Protein AF-0000000069428829 (afdb_homodimer)

pLDDT: mean 81.58, std 17.95, range [20.64, 96.75]

Solvent-accessible surface area (backbone atoms only — not comparable to full-atom values): 17029 Å² total; per-residue (Å²): 98,92,34,53,38,33,35,40,45,80,43,66,74,55,96,84,37,41,29,38,38,38,24,33,66,69,47,57,43,74,46,77,39,74,59,72,58,66,68,62,52,48,44,51,48,30,33,73,66,47,78,41,48,28,40,36,28,42,78,46,63,79,64,66,30,68,67,41,48,49,53,29,58,76,66,64,30,47,78,43,72,40,62,77,86,52,77,50,67,85,50,43,62,57,49,54,52,50,52,52,54,57,68,67,43,86,45,71,75,46,36,57,54,47,48,32,52,48,46,33,50,57,35,65,37,67,28,85,90,23,76,95,35,38,17,20,45,66,61,47,30,33,75,56,64,72,44,58,54,60,69,65,63,76,111,90,91,34,53,39,33,36,40,43,78,43,66,74,56,96,86,38,44,30,39,38,39,25,34,66,67,46,55,43,73,46,77,39,73,58,69,59,67,68,61,54,48,45,51,47,28,34,75,65,48,78,41,48,28,40,35,28,41,79,45,65,79,64,67,31,68,67,40,48,50,55,31,58,76,67,64,29,48,76,44,71,39,62,78,83,53,76,49,67,84,49,44,60,57,49,55,53,51,52,52,55,57,69,67,40,85,47,71,75,45,35,57,55,49,48,33,53,49,46,34,50,55,34,65,37,66,28,85,90,23,78,95,35,38,18,20,45,65,61,47,30,34,76,57,60,70,45,59,54,59,69,61,60,76,111

Organism: NCBI:txid2607531

Structure (mmCIF, N/CA/C/O backbone):
data_AF-0000000069428829-model_v1
#
loop_
_entity.id
_entity.type
_entity.pdbx_description
1 polymer 'Uncharacterized protein K02A2.6-like'
#
loop_
_atom_site.group_PDB
_atom_site.id
_atom_site.type_symbol
_atom_site.label_atom_id
_atom_site.label_alt_id
_atom_site.label_comp_id
_atom_site.label_asym_id
_atom_site.label_entity_id
_atom_site.label_seq_id
_atom_site.pdbx_PDB_ins_code
_atom_site.Cartn_x
_atom_site.Cartn_y
_atom_site.Cartn_z
_atom_site.occupancy
_atom_site.B_iso_or_equiv
_atom_site.auth_seq_id
_atom_site.auth_comp_id
_atom_site.auth_asym_id
_atom_site.auth_atom_id
_atom_site.pdbx_PDB_model_num
ATOM 1 N N . MET A 1 1 ? -4.18 1.337 19 1 48.78 1 MET A N 1
ATOM 2 C CA . MET A 1 1 ? -4.234 1.53 17.547 1 48.78 1 MET A CA 1
ATOM 3 C C . MET A 1 1 ? -2.867 1.922 17 1 48.78 1 MET A C 1
ATOM 5 O O . MET A 1 1 ? -2.195 2.791 17.562 1 48.78 1 MET A O 1
ATOM 9 N N . PRO A 1 2 ? -2.348 1.16 16 1 53.03 2 PRO A N 1
ATOM 10 C CA . PRO A 1 2 ? -0.97 1.393 15.555 1 53.03 2 PRO A CA 1
ATOM 11 C C . PRO A 1 2 ? -0.758 2.799 15 1 53.03 2 PRO A C 1
ATOM 13 O O . PRO A 1 2 ? 0.375 3.283 14.953 1 53.03 2 PRO A O 1
ATOM 16 N N . TRP A 1 3 ? -1.898 3.424 14.773 1 63.31 3 TRP A N 1
ATOM 17 C CA . TRP A 1 3 ? -1.677 4.691 14.086 1 63.31 3 TRP A CA 1
ATOM 18 C C . TRP A 1 3 ? -2.393 5.832 14.797 1 63.31 3 TRP A C 1
ATOM 20 O O . TRP A 1 3 ? -3.391 6.355 14.297 1 63.31 3 TRP A O 1
ATOM 30 N N . PRO A 1 4 ? -1.733 6.324 15.898 1 74.19 4 PRO A N 1
ATOM 31 C CA . PRO A 1 4 ? -2.494 7.379 16.562 1 74.19 4 PRO A CA 1
ATOM 32 C C . PRO A 1 4 ? -2.525 8.688 15.773 1 74.19 4 PRO A C 1
ATOM 34 O O . PRO A 1 4 ? -3.582 9.305 15.648 1 74.19 4 PRO A O 1
ATOM 37 N N . ARG A 1 5 ? -1.339 8.945 15.141 1 89.69 5 ARG A N 1
ATOM 38 C CA . ARG A 1 5 ? -1.276 10.242 14.484 1 89.69 5 ARG A CA 1
ATOM 39 C C . ARG A 1 5 ? -0.565 10.148 13.141 1 89.69 5 ARG A C 1
ATOM 41 O O . ARG A 1 5 ? 0.471 9.492 13.023 1 89.69 5 ARG A O 1
ATOM 48 N N . LEU A 1 6 ? -1.206 10.82 12.109 1 92.94 6 LEU A N 1
ATOM 49 C CA . LEU A 1 6 ? -0.616 10.875 10.773 1 92.94 6 LEU A CA 1
ATOM 50 C C . LEU A 1 6 ? -0.281 12.312 10.391 1 92.94 6 LEU A C 1
ATOM 52 O O . LEU A 1 6 ? -1.065 13.227 10.648 1 92.94 6 LEU A O 1
ATOM 56 N N . HIS A 1 7 ? 0.872 12.453 9.82 1 91.81 7 HIS A N 1
ATOM 57 C CA . HIS A 1 7 ? 1.203 13.695 9.125 1 91.81 7 HIS A CA 1
ATOM 58 C C . HIS A 1 7 ? 0.957 13.57 7.625 1 91.81 7 HIS A C 1
ATOM 60 O O . HIS A 1 7 ? 1.467 12.648 6.98 1 91.81 7 HIS A O 1
ATOM 66 N N . VAL A 1 8 ? 0.141 14.477 7.094 1 91.81 8 VAL A N 1
ATOM 67 C CA . VAL A 1 8 ? -0.183 14.43 5.672 1 91.81 8 VAL A CA 1
ATOM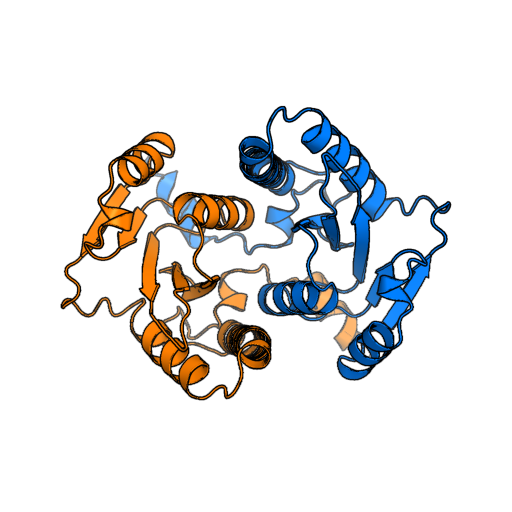 68 C C . VAL A 1 8 ? 0.202 15.742 5.008 1 91.81 8 VAL A C 1
ATOM 70 O O . VAL A 1 8 ? -0.073 16.828 5.543 1 91.81 8 VAL A O 1
ATOM 73 N N . ASP A 1 9 ? 0.857 15.641 3.836 1 85.88 9 ASP A N 1
ATOM 74 C CA . ASP A 1 9 ? 1.295 16.812 3.092 1 85.88 9 ASP A CA 1
ATOM 75 C C . ASP A 1 9 ? 1.215 16.578 1.586 1 85.88 9 ASP A C 1
ATOM 77 O O . ASP A 1 9 ? 1.331 15.438 1.129 1 85.88 9 ASP A O 1
ATOM 81 N N . CYS A 1 10 ? 0.938 17.641 0.898 1 87.06 10 CYS A N 1
ATOM 82 C CA . CYS A 1 10 ? 1.028 17.594 -0.557 1 87.06 10 CYS A CA 1
ATOM 83 C C . CYS A 1 10 ? 2.336 18.203 -1.043 1 87.06 10 CYS A C 1
ATOM 85 O O . CYS A 1 10 ? 2.697 19.312 -0.631 1 87.06 10 CYS A O 1
ATOM 87 N N . ALA A 1 11 ? 2.973 17.422 -1.812 1 84.31 11 ALA A N 1
ATOM 88 C CA . ALA A 1 11 ? 4.238 17.891 -2.381 1 84.31 11 ALA A CA 1
ATOM 89 C C . ALA A 1 11 ? 4.121 18.078 -3.891 1 84.31 11 ALA A C 1
ATOM 91 O O . ALA A 1 11 ? 3.572 17.219 -4.59 1 84.31 11 ALA A O 1
ATOM 92 N N . GLY A 1 12 ? 4.773 19.172 -4.352 1 83.38 12 GLY A N 1
ATOM 93 C CA . GLY A 1 12 ? 4.809 19.375 -5.793 1 83.38 12 GLY A CA 1
ATOM 94 C C . GLY A 1 12 ? 4.5 20.812 -6.195 1 83.38 12 GLY A C 1
ATOM 95 O O . GLY A 1 12 ? 4.246 21.656 -5.34 1 83.38 12 GLY A O 1
ATOM 96 N N . PRO A 1 13 ? 4.59 21 -7.457 1 86.75 13 PRO A N 1
ATOM 97 C CA . PRO A 1 13 ? 4.93 20.031 -8.492 1 86.75 13 PRO A CA 1
ATOM 98 C C . PRO A 1 13 ? 6.41 19.656 -8.492 1 86.75 13 PRO A C 1
ATOM 100 O O . PRO A 1 13 ? 7.27 20.531 -8.312 1 86.75 13 PRO A O 1
ATOM 103 N N . LEU A 1 14 ? 6.645 18.391 -8.5 1 86.38 14 LEU A N 1
ATOM 104 C CA . LEU A 1 14 ? 7.969 17.812 -8.711 1 86.38 14 LEU A CA 1
ATOM 105 C C . LEU A 1 14 ? 8.039 17.078 -10.047 1 86.38 14 LEU A C 1
ATOM 107 O O . LEU A 1 14 ? 7.43 16.031 -10.211 1 86.38 14 LEU A O 1
ATOM 111 N N . LYS A 1 15 ? 8.727 17.672 -11.008 1 85.19 15 LYS A N 1
ATOM 112 C CA . LYS A 1 15 ? 8.805 17.125 -12.352 1 85.19 15 LYS A CA 1
ATOM 113 C C . LYS A 1 15 ? 7.414 16.922 -12.953 1 85.19 15 LYS A C 1
ATOM 115 O O . LYS A 1 15 ? 7.113 15.859 -13.484 1 85.19 15 LYS A O 1
ATOM 120 N N . GLY A 1 16 ? 6.539 17.844 -12.609 1 83.94 16 GLY A N 1
ATOM 121 C CA . GLY A 1 16 ? 5.223 17.906 -13.227 1 83.94 16 GLY A CA 1
ATOM 122 C C . GLY A 1 16 ? 4.176 17.109 -12.469 1 83.94 16 GLY A C 1
ATOM 123 O O . GLY A 1 16 ? 3.01 17.078 -12.859 1 83.94 16 GLY A O 1
ATOM 124 N N . SER A 1 17 ? 4.594 16.5 -11.398 1 88.25 17 SER A N 1
ATOM 125 C CA . SER A 1 17 ? 3.641 15.68 -10.656 1 88.25 17 SER A CA 1
ATOM 126 C C . SER A 1 17 ? 3.486 16.172 -9.227 1 88.25 17 SER A C 1
ATOM 128 O O . SER A 1 17 ? 4.418 16.75 -8.656 1 88.25 17 SER A O 1
ATOM 130 N N . TYR A 1 18 ? 2.303 15.992 -8.727 1 89.31 18 TYR A N 1
ATOM 131 C CA . TYR A 1 18 ? 2.035 16.234 -7.309 1 89.31 18 TYR A CA 1
ATOM 132 C C . TYR A 1 18 ? 1.971 14.93 -6.535 1 89.31 18 TYR A C 1
ATOM 134 O O . TYR A 1 18 ? 1.539 13.906 -7.07 1 89.31 18 TYR A O 1
ATOM 142 N N . TYR A 1 19 ? 2.426 15.047 -5.297 1 91.88 19 TYR A N 1
ATOM 143 C CA . TYR A 1 19 ? 2.471 13.844 -4.473 1 91.88 19 TYR A CA 1
ATOM 144 C C . TYR A 1 19 ? 1.779 14.07 -3.135 1 91.88 19 TYR A C 1
ATOM 146 O O . TYR A 1 19 ? 1.895 15.148 -2.545 1 91.88 19 TYR A O 1
ATOM 154 N N . LEU A 1 20 ? 1.03 13.117 -2.715 1 92.69 20 LEU A N 1
ATOM 155 C CA . LEU A 1 20 ? 0.567 13.047 -1.334 1 92.69 20 LEU A CA 1
ATOM 156 C C . LEU A 1 20 ? 1.539 12.25 -0.472 1 92.69 20 LEU A C 1
ATOM 158 O O . LEU A 1 20 ? 1.843 11.094 -0.779 1 92.69 20 LEU A O 1
ATOM 162 N N . VAL A 1 21 ? 2.043 12.906 0.511 1 93.06 21 VAL A N 1
ATOM 163 C CA . VAL A 1 21 ? 2.975 12.266 1.431 1 93.06 21 VAL A CA 1
ATOM 164 C C . VAL A 1 21 ? 2.299 12.039 2.781 1 93.06 21 VAL A C 1
ATOM 166 O O . VAL A 1 21 ? 1.755 12.977 3.373 1 93.06 21 VAL A O 1
ATOM 169 N N . VAL A 1 22 ? 2.275 10.781 3.246 1 93.5 22 VAL A N 1
ATOM 170 C CA . VAL A 1 22 ? 1.704 10.398 4.531 1 93.5 22 VAL A CA 1
ATOM 171 C C . VAL A 1 22 ? 2.779 9.75 5.402 1 93.5 22 VAL A C 1
ATOM 173 O O . VAL A 1 22 ? 3.455 8.812 4.969 1 93.5 22 VAL A O 1
ATOM 176 N N . VAL A 1 23 ? 2.932 10.297 6.629 1 93 23 VAL A N 1
ATOM 177 C CA . VAL A 1 23 ? 3.943 9.75 7.527 1 93 23 VAL A CA 1
ATOM 178 C C . VAL A 1 23 ? 3.32 9.461 8.891 1 93 23 VAL A C 1
ATOM 180 O O . VAL A 1 23 ? 2.678 10.328 9.484 1 93 23 VAL A O 1
ATOM 183 N N . ASN A 1 24 ? 3.49 8.219 9.312 1 91 24 ASN A N 1
ATOM 184 C CA . ASN A 1 24 ? 3.07 7.859 10.664 1 91 24 ASN A CA 1
ATOM 185 C C . ASN A 1 24 ? 3.963 8.508 11.719 1 91 24 ASN A C 1
ATOM 187 O O . ASN A 1 24 ? 5.188 8.445 11.617 1 91 24 ASN A O 1
ATOM 191 N N . SER A 1 25 ? 3.373 9.062 12.719 1 88.12 25 SER A N 1
ATOM 192 C CA . SER A 1 25 ? 4.125 9.836 13.703 1 88.12 25 SER A CA 1
ATOM 193 C C . SER A 1 25 ? 4.938 8.93 14.617 1 88.12 25 SER A C 1
ATOM 195 O O . SER A 1 25 ? 5.984 9.336 15.133 1 88.12 25 SER A O 1
ATOM 197 N N . PHE A 1 26 ? 4.523 7.754 14.844 1 85.38 26 PHE A N 1
ATOM 198 C CA . PHE A 1 26 ? 5.195 6.848 15.766 1 85.38 26 PHE A CA 1
ATOM 199 C C . PHE A 1 26 ? 6.266 6.039 15.047 1 85.38 26 PHE A C 1
ATOM 201 O O . PHE A 1 26 ? 7.449 6.121 15.383 1 85.38 26 PHE A O 1
ATOM 208 N N . SER A 1 27 ? 5.871 5.332 14.055 1 86.88 27 SER A N 1
ATOM 209 C CA . SER A 1 27 ? 6.793 4.445 13.352 1 86.88 27 SER A CA 1
ATOM 210 C C . SER A 1 27 ? 7.609 5.207 12.312 1 86.88 27 SER A C 1
ATOM 212 O O . SER A 1 27 ? 8.602 4.688 11.797 1 86.88 27 SER A O 1
ATOM 214 N N . LYS A 1 28 ? 7.117 6.355 11.898 1 90 28 LYS A N 1
ATOM 215 C CA . LYS A 1 28 ? 7.727 7.168 10.852 1 90 28 LYS A CA 1
ATOM 216 C C . LYS A 1 28 ? 7.625 6.484 9.492 1 90 28 LYS A C 1
ATOM 218 O O . LYS A 1 28 ? 8.336 6.848 8.555 1 90 28 LYS A O 1
ATOM 223 N N . TRP A 1 29 ? 6.695 5.516 9.43 1 92.12 29 TRP A N 1
ATOM 224 C CA . TRP A 1 29 ? 6.418 4.848 8.164 1 92.12 29 TRP A CA 1
ATOM 225 C C . TRP A 1 29 ? 5.883 5.836 7.133 1 92.12 29 TRP A C 1
ATOM 227 O O . TRP A 1 29 ? 4.879 6.508 7.371 1 92.12 29 TRP A O 1
ATOM 237 N N . PRO A 1 30 ? 6.578 5.891 5.969 1 95.19 30 PRO A N 1
ATOM 238 C CA . PRO A 1 30 ? 6.113 6.828 4.945 1 95.19 30 PRO A CA 1
ATOM 239 C C . PRO A 1 30 ? 5.344 6.137 3.822 1 95.19 30 PRO A C 1
ATOM 241 O O . PRO A 1 30 ? 5.668 5.012 3.445 1 95.19 30 PRO A O 1
ATOM 244 N N . GLU A 1 31 ? 4.312 6.777 3.361 1 95.69 31 GLU A N 1
ATOM 245 C CA . GLU A 1 31 ? 3.658 6.457 2.094 1 95.69 31 GLU A CA 1
ATOM 246 C C . GLU A 1 31 ? 3.623 7.672 1.17 1 95.69 31 GLU A C 1
ATOM 248 O O . GLU A 1 31 ? 3.303 8.781 1.604 1 95.69 31 GLU A O 1
ATOM 253 N N . VAL A 1 32 ? 3.979 7.434 -0.072 1 94.62 32 VAL A N 1
ATOM 254 C CA . VAL A 1 32 ? 3.979 8.5 -1.07 1 94.62 32 VAL A CA 1
ATOM 255 C C . VAL A 1 32 ? 3.186 8.055 -2.297 1 94.62 32 VAL A C 1
ATOM 257 O O . VAL A 1 32 ? 3.395 6.957 -2.818 1 94.62 32 VAL A O 1
ATOM 260 N N . HIS A 1 33 ? 2.279 8.883 -2.672 1 92.69 33 HIS A N 1
ATOM 261 C CA . HIS A 1 33 ? 1.45 8.586 -3.834 1 92.69 33 HIS A CA 1
ATOM 262 C C . HIS A 1 33 ? 1.361 9.789 -4.77 1 92.69 33 HIS A C 1
ATOM 264 O O . HIS A 1 33 ? 1.252 10.93 -4.312 1 92.69 33 HIS A O 1
ATOM 270 N N . LYS A 1 34 ? 1.416 9.438 -6.051 1 88.44 34 LYS A N 1
ATOM 271 C CA . LYS A 1 34 ? 1.079 10.5 -6.992 1 88.44 34 LYS A CA 1
ATOM 272 C C . LYS A 1 34 ? -0.375 10.93 -6.832 1 88.44 34 LYS A C 1
ATOM 274 O O . LYS A 1 34 ? -1.266 10.094 -6.672 1 88.44 34 LYS A O 1
ATOM 279 N N . CYS A 1 35 ? -0.467 12.133 -6.867 1 78 35 CYS A N 1
ATOM 280 C CA . CYS A 1 35 ? -1.73 12.703 -6.41 1 78 35 CYS A CA 1
ATOM 281 C C . CYS A 1 35 ? -2.854 12.398 -7.395 1 78 35 CYS A C 1
ATOM 283 O O . CYS A 1 35 ? -2.717 12.648 -8.594 1 78 35 CYS A O 1
ATOM 285 N N . LYS A 1 36 ? -3.77 11.781 -6.91 1 79.81 36 LYS A N 1
ATOM 286 C CA . LYS A 1 36 ? -5.152 11.711 -7.371 1 79.81 36 LYS A CA 1
ATOM 287 C C . LYS A 1 36 ? -6.098 12.383 -6.379 1 79.81 36 LYS A C 1
ATOM 289 O O . LYS A 1 36 ? -5.812 13.469 -5.875 1 79.81 36 LYS A O 1
ATOM 294 N N . LYS A 1 37 ? -7.188 11.82 -6.055 1 86.69 37 LYS A N 1
ATOM 295 C CA . LYS A 1 37 ? -8.094 12.32 -5.027 1 86.69 37 LYS A CA 1
ATOM 296 C C . LYS A 1 37 ? -7.594 11.977 -3.629 1 86.69 37 LYS A C 1
ATOM 298 O O . LYS A 1 37 ? -7.395 10.805 -3.311 1 86.69 37 LYS A O 1
ATOM 303 N N . THR A 1 38 ? -7.289 13 -2.857 1 91.31 38 THR A N 1
ATOM 304 C CA . THR A 1 38 ? -6.699 12.867 -1.528 1 91.31 38 THR A CA 1
ATOM 305 C C . THR A 1 38 ? -7.492 11.875 -0.683 1 91.31 38 THR A C 1
ATOM 307 O O . THR A 1 38 ? -6.922 10.961 -0.087 1 91.31 38 THR A O 1
ATOM 310 N N . VAL A 1 39 ? -8.781 12 -0.709 1 92.44 39 VAL A N 1
ATOM 311 C CA . VAL A 1 39 ? -9.648 11.172 0.125 1 92.44 39 VAL A CA 1
ATOM 312 C C . VAL A 1 39 ? -9.531 9.711 -0.3 1 92.44 39 VAL A C 1
ATOM 314 O O . VAL A 1 39 ? -9.477 8.812 0.545 1 92.44 39 VAL A O 1
ATOM 317 N N . SER A 1 40 ? -9.461 9.484 -1.602 1 91.62 40 SER A N 1
ATOM 318 C CA . SER A 1 40 ? -9.32 8.125 -2.115 1 91.62 40 SER A CA 1
ATOM 319 C C . SER A 1 40 ? -8.008 7.496 -1.664 1 91.62 40 SER A C 1
ATOM 321 O O . SER A 1 40 ? -7.977 6.324 -1.282 1 91.62 40 SER A O 1
ATOM 323 N N . LEU A 1 41 ? -6.988 8.266 -1.689 1 93.38 41 LEU A N 1
ATOM 324 C CA . LEU A 1 41 ? -5.672 7.773 -1.296 1 93.38 41 LEU A CA 1
ATOM 325 C C . LEU A 1 41 ? -5.633 7.465 0.198 1 93.38 41 LEU A C 1
ATOM 327 O O . LEU A 1 41 ? -4.992 6.5 0.62 1 93.38 41 LEU A O 1
ATOM 331 N N . LEU A 1 42 ? -6.312 8.25 0.949 1 94.5 42 LEU A N 1
ATOM 332 C CA . LEU A 1 42 ? -6.344 8.008 2.387 1 94.5 42 LEU A CA 1
ATOM 333 C C . LEU A 1 42 ? -7.176 6.777 2.717 1 94.5 42 LEU A C 1
ATOM 335 O O . LEU A 1 42 ? -6.855 6.035 3.648 1 94.5 42 LEU A O 1
ATOM 339 N N . HIS A 1 43 ? -8.242 6.539 1.936 1 93.12 43 HIS A N 1
ATOM 340 C CA . HIS A 1 43 ? -8.984 5.297 2.105 1 93.12 43 HIS A CA 1
ATOM 341 C C . HIS A 1 43 ? -8.102 4.082 1.849 1 93.12 43 HIS A C 1
ATOM 343 O O . HIS A 1 43 ? -8.188 3.084 2.568 1 93.12 43 HIS A O 1
ATOM 349 N N . GLU A 1 44 ? -7.293 4.16 0.833 1 93.88 44 GLU A N 1
ATOM 350 C CA . GLU A 1 44 ? -6.359 3.074 0.549 1 93.88 44 GLU A CA 1
ATOM 351 C C . GLU A 1 44 ? -5.387 2.865 1.707 1 93.88 44 GLU A C 1
ATOM 353 O O . GLU A 1 44 ? -5.113 1.729 2.098 1 93.88 44 GLU A O 1
ATOM 358 N N . PHE A 1 45 ? -4.898 3.998 2.184 1 94.19 45 PHE A N 1
ATOM 359 C CA . PHE A 1 45 ? -3.998 3.941 3.328 1 94.19 45 PHE A CA 1
ATOM 360 C C . PHE A 1 45 ? -4.672 3.262 4.516 1 94.19 45 PHE A C 1
ATOM 362 O O . PHE A 1 45 ? -4.102 2.35 5.117 1 94.19 45 PHE A O 1
ATOM 369 N N . PHE A 1 46 ? -5.898 3.656 4.812 1 93.81 46 PHE A N 1
ATOM 370 C CA . PHE A 1 46 ? -6.609 3.156 5.984 1 93.81 46 PHE A CA 1
ATOM 371 C C . PHE A 1 46 ? -6.949 1.68 5.82 1 93.81 46 PHE A C 1
ATOM 373 O O . PHE A 1 46 ? -6.965 0.93 6.801 1 93.81 46 PHE A O 1
ATOM 380 N N . ALA A 1 47 ? -7.168 1.279 4.621 1 93.81 47 ALA A N 1
ATOM 381 C CA . ALA A 1 47 ? -7.461 -0.128 4.359 1 93.81 47 ALA A CA 1
ATOM 382 C C . ALA A 1 47 ? -6.254 -1.006 4.684 1 93.81 47 ALA A C 1
ATOM 384 O O . ALA A 1 47 ? -6.406 -2.197 4.965 1 93.81 47 ALA A O 1
ATOM 385 N N . ARG A 1 48 ? -5.074 -0.433 4.617 1 92.94 48 ARG A N 1
ATOM 386 C CA . ARG A 1 48 ? -3.854 -1.199 4.852 1 92.94 48 ARG A CA 1
ATOM 387 C C . ARG A 1 48 ? -3.416 -1.103 6.309 1 92.94 48 ARG A C 1
ATOM 389 O O . ARG A 1 48 ? -2.996 -2.098 6.902 1 92.94 48 ARG A O 1
ATOM 396 N N . TYR A 1 49 ? -3.545 0.131 6.836 1 92.38 49 TYR A N 1
ATOM 397 C CA . TYR A 1 49 ? -2.836 0.375 8.086 1 92.38 49 TYR A CA 1
ATOM 398 C C . TYR A 1 49 ? -3.809 0.748 9.203 1 92.38 49 TYR A C 1
ATOM 400 O O . TYR A 1 49 ? -3.414 0.869 10.367 1 92.38 49 TYR A O 1
ATOM 408 N N . GLY A 1 50 ? -5.062 0.962 8.836 1 90.44 50 GLY A N 1
ATOM 409 C CA . GLY A 1 50 ? -6.055 1.329 9.836 1 90.44 50 GLY A CA 1
ATOM 410 C C . GLY A 1 50 ? -6.348 2.816 9.867 1 90.44 50 GLY A C 1
ATOM 411 O O . GLY A 1 50 ? -5.605 3.613 9.289 1 90.44 50 GLY A O 1
ATOM 412 N N . ILE A 1 51 ? -7.441 3.148 10.531 1 92.94 51 ILE A N 1
ATOM 413 C CA . ILE A 1 51 ? -7.883 4.535 10.641 1 92.94 51 ILE A CA 1
ATOM 414 C C . ILE A 1 51 ? -7.16 5.219 11.797 1 92.94 51 ILE A C 1
ATOM 416 O O . ILE A 1 51 ? -7.141 4.703 12.914 1 92.94 51 ILE A O 1
ATOM 420 N N . PRO A 1 52 ? -6.559 6.355 11.57 1 93.81 52 PRO A N 1
ATOM 421 C CA . PRO A 1 52 ? -5.867 7.066 12.648 1 93.81 52 PRO A CA 1
ATOM 422 C C . PRO A 1 52 ? -6.828 7.812 13.578 1 93.81 52 PRO A C 1
ATOM 424 O O . PRO A 1 52 ? -7.996 8.008 13.227 1 93.81 52 PRO A O 1
ATOM 427 N N . GLU A 1 53 ? -6.223 8.18 14.711 1 93.75 53 GLU A N 1
ATOM 428 C CA . GLU A 1 53 ? -6.977 9.047 15.609 1 93.75 53 GLU A CA 1
ATOM 429 C C . GLU A 1 53 ? -6.918 10.5 15.141 1 93.75 53 GLU A C 1
ATOM 431 O O . GLU A 1 53 ? -7.906 11.227 15.242 1 93.75 53 GLU A O 1
ATOM 436 N N . THR A 1 54 ? -5.758 10.844 14.664 1 94.12 54 THR A N 1
ATOM 437 C CA . THR A 1 54 ? -5.523 12.242 14.32 1 94.12 54 THR A CA 1
ATOM 438 C C . THR A 1 54 ? -4.77 12.352 13 1 94.12 54 THR A C 1
ATOM 440 O O . THR A 1 54 ? -3.854 11.57 12.734 1 94.12 54 THR A O 1
ATOM 443 N N . ILE A 1 55 ? -5.172 13.344 12.156 1 94.56 55 ILE A N 1
ATOM 444 C CA . ILE A 1 55 ? -4.422 13.727 10.961 1 94.56 55 ILE A CA 1
ATOM 445 C C . ILE A 1 55 ? -3.934 15.172 11.102 1 94.56 55 ILE A C 1
ATOM 447 O O . ILE A 1 55 ? -4.715 16.062 11.422 1 94.56 55 ILE A O 1
ATOM 451 N N . GLU A 1 56 ? -2.67 15.32 10.93 1 92.38 56 GLU A N 1
ATOM 452 C CA . GLU A 1 56 ? -2.08 16.656 10.898 1 92.38 56 GLU A CA 1
ATOM 453 C C . GLU A 1 56 ? -1.654 17.031 9.484 1 92.38 56 GLU A C 1
ATOM 455 O O . GLU A 1 56 ? -0.942 16.281 8.82 1 92.38 56 GLU A O 1
ATOM 460 N N . SER A 1 57 ? -2.17 18.141 8.969 1 90.75 57 SER A N 1
ATOM 461 C CA . SER A 1 57 ? -1.813 18.625 7.637 1 90.75 57 SER A CA 1
ATOM 462 C C . SER A 1 57 ? -1.601 20.125 7.633 1 90.75 57 SER A C 1
ATOM 464 O O . SER A 1 57 ? -1.831 20.797 8.648 1 90.75 57 SER A O 1
ATOM 466 N N . ASP A 1 58 ? -1.028 20.641 6.594 1 84 58 ASP A N 1
ATOM 467 C CA . ASP A 1 58 ? -0.994 22.094 6.457 1 84 58 ASP A CA 1
ATOM 468 C C . ASP A 1 58 ? -2.367 22.641 6.07 1 84 58 ASP A C 1
ATOM 470 O O . ASP A 1 58 ? -3.365 21.922 6.125 1 84 58 ASP A O 1
ATOM 474 N N . ASN A 1 59 ? -2.434 23.922 5.742 1 81.75 59 ASN A N 1
ATOM 475 C CA . ASN A 1 59 ? -3.713 24.562 5.449 1 81.75 59 ASN A CA 1
ATOM 476 C C . ASN A 1 59 ? -4.004 24.562 3.949 1 81.75 59 ASN A C 1
ATOM 478 O O . ASN A 1 59 ? -4.66 25.484 3.445 1 81.75 59 ASN A O 1
ATOM 482 N N . GLY A 1 60 ? -3.568 23.594 3.291 1 84.06 60 GLY A N 1
ATOM 483 C CA . GLY A 1 60 ? -3.887 23.516 1.873 1 84.06 60 GLY A CA 1
ATOM 484 C C . GLY A 1 60 ? -5.367 23.312 1.604 1 84.06 60 GLY A C 1
ATOM 485 O O . GLY A 1 60 ? -6.074 22.703 2.412 1 84.06 60 GLY A O 1
ATOM 486 N N . THR A 1 61 ? -5.84 23.672 0.518 1 86.06 61 THR A N 1
ATOM 487 C CA . THR A 1 61 ? -7.258 23.656 0.172 1 86.06 61 THR A CA 1
ATOM 488 C C . THR A 1 61 ? -7.797 22.234 0.179 1 86.06 61 THR A C 1
ATOM 490 O O . THR A 1 61 ? -8.969 22 0.494 1 86.06 61 THR A O 1
ATOM 493 N N . GLN A 1 62 ? -6.984 21.328 -0.242 1 87.94 62 GLN A N 1
ATOM 494 C CA . GLN A 1 62 ? -7.422 19.938 -0.26 1 87.94 62 GLN A CA 1
ATOM 495 C C . GLN A 1 62 ? -7.73 19.453 1.149 1 87.94 62 GLN A C 1
ATOM 497 O O . GLN A 1 62 ? -8.539 18.531 1.328 1 87.94 62 GLN A O 1
ATOM 502 N N . PHE A 1 63 ? -7.156 20.047 2.158 1 92 63 PHE A N 1
ATOM 503 C CA . PHE A 1 63 ? -7.336 19.578 3.529 1 92 63 PHE A CA 1
ATOM 504 C C . PHE A 1 63 ? -8.359 20.453 4.258 1 92 63 PHE A C 1
ATOM 506 O O . PHE A 1 63 ? -8.812 20.094 5.352 1 92 63 PHE A O 1
ATOM 513 N N . THR A 1 64 ? -8.703 21.547 3.643 1 90 64 THR A N 1
ATOM 514 C CA . THR A 1 64 ? -9.664 22.422 4.289 1 90 64 THR A CA 1
ATOM 515 C C . THR A 1 64 ? -11 22.406 3.549 1 90 64 THR A C 1
ATOM 517 O O . THR A 1 64 ? -11.93 23.125 3.906 1 90 64 THR A O 1
ATOM 520 N N . SER A 1 65 ? -11.125 21.641 2.6 1 93.12 65 SER A N 1
ATOM 521 C CA . SER A 1 65 ? -12.344 21.5 1.814 1 93.12 65 SER A CA 1
ATOM 522 C C . SER A 1 65 ? -13.461 20.844 2.633 1 93.12 65 SER A C 1
ATOM 524 O O . SER A 1 65 ? -13.188 20.172 3.625 1 93.12 65 SER A O 1
ATOM 526 N N . ASP A 1 66 ? -14.625 21.094 2.174 1 95.44 66 ASP A N 1
ATOM 527 C CA . ASP A 1 66 ? -15.773 20.453 2.812 1 95.44 66 ASP A CA 1
ATOM 528 C C . ASP A 1 66 ? -15.711 18.938 2.682 1 95.44 66 ASP A C 1
ATOM 530 O O . ASP A 1 66 ? -16.094 18.219 3.605 1 95.44 66 ASP A O 1
ATOM 534 N N . GLU A 1 67 ? -15.273 18.516 1.599 1 93.56 67 GLU A N 1
ATOM 535 C CA . GLU A 1 67 ? -15.148 17.078 1.362 1 93.56 67 GLU A CA 1
ATOM 536 C C . GLU A 1 67 ? -14.234 16.422 2.395 1 93.56 67 GLU A C 1
ATOM 538 O O . GLU A 1 67 ? -14.57 15.391 2.965 1 93.56 67 GLU A O 1
ATOM 543 N N . PHE A 1 68 ? -13.156 17.078 2.617 1 95.62 68 PHE A N 1
ATOM 544 C CA . PHE A 1 68 ? -12.188 16.516 3.559 1 95.62 68 PHE A CA 1
ATOM 545 C C . PHE A 1 68 ? -12.727 16.594 4.984 1 95.62 68 PHE A C 1
ATOM 547 O O . PHE A 1 68 ? -12.539 15.656 5.77 1 95.62 68 PHE A O 1
ATOM 554 N N . ARG A 1 69 ? -13.367 17.656 5.289 1 95.62 69 ARG A N 1
ATOM 555 C CA . ARG A 1 69 ? -13.969 17.812 6.609 1 95.62 69 ARG A CA 1
ATOM 556 C C . ARG A 1 69 ? -15 16.719 6.863 1 95.62 69 ARG A C 1
ATOM 558 O O . ARG A 1 69 ? -15.016 16.109 7.934 1 95.62 69 ARG A O 1
ATOM 565 N N . LYS A 1 70 ? -15.812 16.469 5.961 1 96.44 70 LYS A N 1
ATOM 566 C CA . LYS A 1 70 ? -16.828 15.422 6.082 1 96.44 70 LYS A CA 1
ATOM 567 C C . LYS A 1 70 ? -16.188 14.047 6.211 1 96.44 70 LYS A C 1
ATOM 569 O O . LYS A 1 70 ? -16.641 13.211 7 1 96.44 70 LYS A O 1
ATOM 574 N N . PHE A 1 71 ? -15.156 13.891 5.355 1 95.5 71 PHE A N 1
ATOM 575 C CA . PHE A 1 71 ? -14.391 12.648 5.383 1 95.5 71 PHE A CA 1
ATOM 576 C C . PHE A 1 71 ? -13.859 12.375 6.781 1 95.5 71 PHE A C 1
ATOM 578 O O . PHE A 1 71 ? -14.055 11.281 7.324 1 95.5 71 PHE A O 1
ATOM 585 N N . CYS A 1 72 ? -13.25 13.336 7.426 1 96.75 72 CYS A N 1
ATOM 586 C CA . CYS A 1 72 ? -12.695 13.203 8.773 1 96.75 72 CYS A CA 1
ATOM 587 C C . CYS A 1 72 ? -13.805 12.984 9.797 1 96.75 72 CYS A C 1
ATOM 589 O O . CYS A 1 72 ? -13.672 12.148 10.695 1 96.75 72 CYS A O 1
ATOM 591 N N . LYS A 1 73 ? -14.867 13.703 9.68 1 96.44 73 LYS A N 1
ATOM 592 C CA . LYS A 1 73 ? -15.984 13.594 10.609 1 96.44 73 LYS A CA 1
ATOM 593 C C . LYS A 1 73 ? -16.609 12.195 10.562 1 96.44 73 LYS A C 1
ATOM 595 O O . LYS A 1 73 ? -16.859 11.594 11.602 1 96.44 73 LYS A O 1
ATOM 600 N N . MET A 1 74 ? -16.781 11.656 9.43 1 95.25 74 MET A N 1
ATOM 601 C CA . MET A 1 74 ? -17.422 10.359 9.234 1 95.25 74 MET A CA 1
ATOM 602 C C . MET A 1 74 ? -16.594 9.25 9.867 1 95.25 74 MET A C 1
ATOM 604 O O . MET A 1 74 ? -17.141 8.273 10.383 1 95.25 74 MET A O 1
ATOM 608 N N . LEU A 1 75 ? -15.32 9.438 9.844 1 94.25 75 LEU A N 1
ATOM 609 C CA . LEU A 1 75 ? -14.43 8.398 10.352 1 94.25 75 LEU A CA 1
ATOM 610 C C . LEU A 1 75 ? -13.945 8.734 11.758 1 94.25 75 LEU A C 1
ATOM 612 O O . LEU A 1 75 ? -13.086 8.039 12.305 1 94.25 75 LEU A O 1
ATOM 616 N N . VAL A 1 76 ? -14.414 9.781 12.312 1 95.06 76 VAL A N 1
ATOM 617 C CA . VAL A 1 76 ? -14.125 10.234 13.672 1 95.06 76 VAL A CA 1
ATOM 618 C C . VAL A 1 76 ? -12.625 10.484 13.82 1 95.06 76 VAL A C 1
ATOM 620 O O . VAL A 1 76 ? -12 10.023 14.781 1 95.06 76 VAL A O 1
ATOM 623 N N . ILE A 1 77 ? -12.109 11.133 12.812 1 95.81 77 ILE A N 1
ATOM 624 C CA . ILE A 1 77 ? -10.703 11.531 12.82 1 95.81 77 ILE A CA 1
ATOM 625 C C . ILE A 1 77 ? -10.578 12.992 13.25 1 95.81 77 ILE A C 1
ATOM 627 O O . ILE A 1 77 ? -11.297 13.859 12.75 1 95.81 77 ILE A O 1
ATOM 631 N N . GLU A 1 78 ? -9.766 13.258 14.211 1 96.06 78 GLU A N 1
ATOM 632 C CA . GLU A 1 78 ? -9.438 14.641 14.539 1 96.06 78 GLU A CA 1
ATOM 633 C C . GLU A 1 78 ? -8.461 15.234 13.531 1 96.06 78 GLU A C 1
ATOM 635 O O . GLU A 1 78 ? -7.344 14.734 13.375 1 96.06 78 GLU A O 1
ATOM 640 N N . HIS A 1 79 ? -8.891 16.266 12.867 1 95.62 79 HIS A N 1
ATOM 641 C CA . HIS A 1 79 ? -8.016 16.922 11.891 1 95.62 79 HIS A CA 1
ATOM 642 C C . HIS A 1 79 ? -7.402 18.188 12.477 1 95.62 79 HIS A C 1
ATOM 644 O O . HIS A 1 79 ? -8.117 19.094 12.922 1 95.62 79 HIS A O 1
ATOM 650 N N . VAL A 1 80 ? -6.094 18.234 12.453 1 91.81 80 VAL A N 1
ATOM 651 C CA . VAL A 1 80 ? -5.355 19.391 12.961 1 91.81 80 VAL A CA 1
ATOM 652 C C . VAL A 1 80 ? -4.547 20.016 11.828 1 91.81 80 VAL A C 1
ATOM 654 O O . VAL A 1 80 ? -3.785 19.328 11.141 1 91.81 80 VAL A O 1
ATOM 657 N N . THR A 1 81 ? -4.762 21.297 11.609 1 89.12 81 THR A N 1
ATOM 658 C CA . THR A 1 81 ? -3.98 21.984 10.594 1 89.12 81 THR A CA 1
ATOM 659 C C . THR A 1 81 ? -2.838 22.766 11.242 1 89.12 81 THR A C 1
ATOM 661 O O . THR A 1 81 ? -2.998 23.328 12.328 1 89.12 81 THR A O 1
ATOM 664 N N . THR A 1 82 ? -1.713 22.594 10.648 1 80.44 82 THR A N 1
ATOM 665 C CA . THR A 1 82 ? -0.559 23.359 11.117 1 80.44 82 THR A CA 1
ATOM 666 C C . THR A 1 82 ? -0.034 24.281 10.023 1 80.44 82 THR A C 1
ATOM 668 O O . THR A 1 82 ? 0.039 23.891 8.859 1 80.44 82 THR A O 1
ATOM 671 N N . PRO A 1 83 ? 0.322 25.547 10.477 1 73.75 83 PRO A N 1
ATOM 672 C CA . PRO A 1 83 ? 0.884 26.453 9.461 1 73.75 83 PRO A CA 1
ATOM 673 C C . PRO A 1 83 ? 2.166 25.906 8.836 1 73.75 83 PRO A C 1
ATOM 675 O O . PRO A 1 83 ? 2.939 25.219 9.508 1 73.75 83 PRO A O 1
ATOM 678 N N . PRO A 1 84 ? 2.227 26.062 7.531 1 61.34 84 PRO A N 1
ATOM 679 C CA . PRO A 1 84 ? 3.381 25.547 6.797 1 61.34 84 PRO A CA 1
ATOM 680 C C . PRO A 1 84 ? 4.711 25.891 7.469 1 61.34 84 PRO A C 1
ATOM 682 O O . PRO A 1 84 ? 5.676 25.125 7.344 1 61.34 84 PRO A O 1
ATOM 685 N N . TYR A 1 85 ? 4.746 27.094 8.031 1 55.56 85 TYR A N 1
ATOM 686 C CA . TYR A 1 85 ? 6.023 27.562 8.555 1 55.56 85 TYR A CA 1
ATOM 687 C C . TYR A 1 85 ? 6.371 26.875 9.859 1 55.56 85 TYR A C 1
ATOM 689 O O . TYR A 1 85 ? 7.488 27 10.367 1 55.56 85 TYR A O 1
ATOM 697 N N . HIS A 1 86 ? 5.551 26.094 10.297 1 55.91 86 HIS A N 1
ATOM 698 C CA . HIS A 1 86 ? 5.891 25.375 11.516 1 55.91 86 HIS A CA 1
ATOM 699 C C . HIS A 1 86 ? 6.477 24 11.211 1 55.91 86 HIS A C 1
ATOM 701 O O . HIS A 1 86 ? 5.824 23.172 10.57 1 55.91 86 HIS A O 1
ATOM 707 N N . SER A 1 87 ? 7.781 24.031 11.227 1 50.75 87 SER A N 1
ATOM 708 C CA . SER A 1 87 ? 8.594 22.844 10.953 1 50.75 87 SER A CA 1
ATOM 709 C C . SER A 1 87 ? 7.988 21.609 11.609 1 50.75 87 SER A C 1
ATOM 711 O O . SER A 1 87 ? 7.793 21.578 12.828 1 50.75 87 SER A O 1
ATOM 713 N N . ARG A 1 88 ? 6.941 21.047 11.125 1 54.59 88 ARG A N 1
ATOM 714 C CA . ARG A 1 88 ? 6.598 19.797 11.781 1 54.59 88 ARG A CA 1
ATOM 715 C C . ARG A 1 88 ? 7.746 18.781 11.688 1 54.59 88 ARG A C 1
ATOM 717 O O . ARG A 1 88 ? 8.117 18.359 10.586 1 54.59 88 ARG A O 1
ATOM 724 N N . SER A 1 89 ? 8.562 18.828 12.609 1 56.91 89 SER A N 1
ATOM 725 C CA . SER A 1 89 ? 9.75 18 12.734 1 56.91 89 SER A CA 1
ATOM 726 C C . SER A 1 89 ? 9.484 16.578 12.227 1 56.91 89 SER A C 1
ATOM 728 O O . SER A 1 89 ? 10.297 16.016 11.484 1 56.91 89 SER A O 1
ATOM 730 N N . ASN A 1 90 ? 8.328 16.031 12.578 1 57.5 90 ASN A N 1
ATOM 731 C CA . ASN A 1 90 ? 8.227 14.594 12.422 1 57.5 90 ASN A CA 1
ATOM 732 C C . ASN A 1 90 ? 8.023 14.203 10.961 1 57.5 90 ASN A C 1
ATOM 734 O O . ASN A 1 90 ? 8.57 13.195 10.5 1 57.5 90 ASN A O 1
ATOM 738 N N . GLY A 1 91 ? 7.492 15.016 10.148 1 65.81 91 GLY A N 1
ATOM 739 C CA . GLY A 1 91 ? 7.277 14.68 8.75 1 65.81 91 GLY A CA 1
ATOM 740 C C . GLY A 1 91 ? 8.164 15.461 7.801 1 65.81 91 GLY A C 1
ATOM 741 O O . GLY A 1 91 ? 8.375 15.047 6.656 1 65.81 91 GLY A O 1
ATOM 742 N N . GLN A 1 92 ? 8.898 16.422 8.344 1 73.62 92 GLN A N 1
ATOM 743 C CA . GLN A 1 92 ? 9.648 17.328 7.496 1 73.62 92 GLN A CA 1
ATOM 744 C C . GLN A 1 92 ? 10.938 16.688 6.996 1 73.62 92 GLN A C 1
ATOM 746 O O . GLN A 1 92 ? 11.328 16.891 5.844 1 73.62 92 GLN A O 1
ATOM 751 N N . ALA A 1 93 ? 11.562 15.906 7.887 1 77.25 93 ALA A N 1
ATOM 752 C CA . ALA A 1 93 ? 12.812 15.273 7.48 1 77.25 93 ALA A CA 1
ATOM 753 C C . ALA A 1 93 ? 12.594 14.336 6.297 1 77.25 93 ALA A C 1
ATOM 755 O O . ALA A 1 93 ? 13.367 14.344 5.336 1 77.25 93 ALA A O 1
ATOM 756 N N . PHE A 1 94 ? 11.531 13.586 6.355 1 88.12 94 PHE A N 1
ATOM 757 C CA . PHE A 1 94 ? 11.234 12.688 5.246 1 88.12 94 PHE A CA 1
ATOM 758 C C . PHE A 1 94 ? 10.922 13.477 3.98 1 88.12 94 PHE A C 1
ATOM 760 O O . PHE A 1 94 ? 11.398 13.141 2.895 1 88.12 94 PHE A O 1
ATOM 767 N N . TYR A 1 95 ? 10.203 14.516 4.195 1 84.25 95 TYR A N 1
ATOM 768 C CA . TYR A 1 95 ? 9.766 15.328 3.064 1 84.25 95 TYR A CA 1
ATOM 769 C C . TYR A 1 95 ? 10.961 15.875 2.297 1 84.25 95 TYR A C 1
ATOM 771 O O . TYR A 1 95 ? 11.008 15.812 1.066 1 84.25 95 TYR A O 1
ATOM 779 N N . ASP A 1 96 ? 11.875 16.359 2.984 1 84.12 96 ASP A N 1
ATOM 780 C CA . ASP A 1 96 ? 13.07 16.938 2.365 1 84.12 96 ASP A CA 1
ATOM 781 C C . ASP A 1 96 ? 13.859 15.867 1.608 1 84.12 96 ASP A C 1
ATOM 783 O O . ASP A 1 96 ? 14.336 16.109 0.496 1 84.12 96 ASP A O 1
ATOM 787 N N . THR A 1 97 ? 14.008 14.766 2.254 1 87.12 97 THR A N 1
ATOM 788 C CA . THR A 1 97 ? 14.742 13.672 1.627 1 87.12 97 THR A CA 1
ATOM 789 C C . THR A 1 97 ? 14.016 13.188 0.373 1 87.12 97 THR A C 1
ATOM 791 O O . THR A 1 97 ? 14.641 12.984 -0.67 1 87.12 97 THR A O 1
ATOM 794 N N . PHE A 1 98 ? 12.734 13.023 0.479 1 90.31 98 PHE A N 1
ATOM 795 C CA . PHE A 1 98 ? 11.891 12.594 -0.633 1 90.31 98 PHE A CA 1
ATOM 796 C C . PHE A 1 98 ? 12.031 13.547 -1.813 1 90.31 98 PHE A C 1
ATOM 798 O O . PHE A 1 98 ? 12.25 13.117 -2.947 1 90.31 98 PHE A O 1
ATOM 805 N N . LYS A 1 99 ? 11.961 14.789 -1.586 1 88.31 99 LYS A N 1
ATOM 806 C CA . LYS A 1 99 ? 12.062 15.789 -2.643 1 88.31 99 LYS A CA 1
ATOM 807 C C . LYS A 1 99 ? 13.406 15.711 -3.355 1 88.31 99 LYS A C 1
ATOM 809 O O . LYS A 1 99 ? 13.477 15.82 -4.582 1 88.31 99 LYS A O 1
ATOM 814 N N . ARG A 1 100 ? 14.414 15.5 -2.604 1 88.69 100 ARG A N 1
ATOM 815 C CA . ARG A 1 100 ? 15.75 15.391 -3.17 1 88.69 100 ARG A CA 1
ATOM 816 C C . ARG A 1 100 ? 15.859 14.195 -4.105 1 88.69 100 ARG A C 1
ATOM 818 O O . ARG A 1 100 ? 16.438 14.297 -5.191 1 88.69 100 ARG A O 1
ATOM 825 N N . VAL A 1 101 ? 15.289 13.148 -3.701 1 88.25 101 VAL A N 1
ATOM 826 C CA . VAL A 1 101 ? 15.352 11.914 -4.473 1 88.25 101 VAL A CA 1
ATOM 827 C C . VAL A 1 101 ? 14.609 12.094 -5.797 1 88.25 101 VAL A C 1
ATOM 829 O O . VAL A 1 101 ? 15.125 11.727 -6.855 1 88.25 101 VAL A O 1
ATOM 832 N N . ILE A 1 102 ? 13.43 12.672 -5.785 1 87.69 102 ILE A N 1
ATOM 833 C CA . ILE A 1 102 ? 12.609 12.828 -6.984 1 87.69 102 ILE A CA 1
ATOM 834 C C . ILE A 1 102 ? 13.273 13.812 -7.941 1 87.69 102 ILE A C 1
ATOM 836 O O . ILE A 1 102 ? 13.281 13.594 -9.156 1 87.69 102 ILE A O 1
ATOM 840 N N . LYS A 1 103 ? 13.812 14.836 -7.422 1 87.12 103 LYS A N 1
ATOM 841 C CA . LYS A 1 103 ? 14.469 15.852 -8.242 1 87.12 103 LYS A CA 1
ATOM 842 C C . LYS A 1 103 ? 15.695 15.281 -8.945 1 87.12 103 LYS A C 1
ATOM 844 O O . LYS A 1 103 ? 16.031 15.695 -10.055 1 87.12 103 LYS A O 1
ATOM 849 N N . LYS A 1 104 ? 16.328 14.438 -8.328 1 86.44 104 LYS A N 1
ATOM 850 C CA . LYS A 1 104 ? 17.547 13.859 -8.891 1 86.44 104 LYS A CA 1
ATOM 851 C C . LYS A 1 104 ? 17.234 12.812 -9.953 1 86.44 104 LYS A C 1
ATOM 853 O O . LYS A 1 104 ? 18.047 12.547 -10.836 1 86.44 104 LYS A O 1
ATOM 858 N N . ALA A 1 105 ? 16.047 12.266 -9.906 1 81.44 105 ALA A N 1
ATOM 859 C CA . ALA A 1 105 ? 15.664 11.242 -10.875 1 81.44 105 ALA A CA 1
ATOM 860 C C . ALA A 1 105 ? 15.453 11.852 -12.258 1 81.44 105 ALA A C 1
ATOM 862 O O . ALA A 1 105 ? 14.945 12.969 -12.375 1 81.44 105 ALA A O 1
ATOM 863 N N . ASN A 1 106 ? 15.945 11.406 -13.336 1 70.44 106 ASN A N 1
ATOM 864 C CA . ASN A 1 106 ? 16.078 12.016 -14.656 1 70.44 106 ASN A CA 1
ATOM 865 C C . ASN A 1 106 ? 14.789 11.914 -15.461 1 70.44 106 ASN A C 1
ATOM 867 O O . ASN A 1 106 ? 14.508 12.773 -16.297 1 70.44 106 ASN A O 1
ATOM 871 N N . ASN A 1 107 ? 14.141 10.75 -15.508 1 67.75 107 ASN A N 1
ATOM 872 C CA . ASN A 1 107 ? 12.93 10.602 -16.328 1 67.75 107 ASN A CA 1
ATOM 873 C C . ASN A 1 107 ? 11.773 10.047 -15.508 1 67.75 107 ASN A C 1
ATOM 875 O O . ASN A 1 107 ? 11.977 9.508 -14.414 1 67.75 107 ASN A O 1
ATOM 879 N N . GLU A 1 108 ? 10.562 10.32 -16.062 1 60.88 108 GLU A N 1
ATOM 880 C CA . GLU A 1 108 ? 9.32 10.016 -15.352 1 60.88 108 GLU A CA 1
ATOM 881 C C . GLU A 1 108 ? 9.273 8.547 -14.938 1 60.88 108 GLU A C 1
ATOM 883 O O . GLU A 1 108 ? 8.891 8.227 -13.812 1 60.88 108 GLU A O 1
ATOM 888 N N . ASP A 1 109 ? 9.492 7.672 -15.922 1 61.31 109 ASP A N 1
ATOM 889 C CA . ASP A 1 109 ? 9.445 6.242 -15.625 1 61.31 109 ASP A CA 1
ATOM 890 C C . ASP A 1 109 ? 10.453 5.875 -14.531 1 61.31 109 ASP A C 1
ATOM 892 O O . ASP A 1 109 ? 10.156 5.055 -13.664 1 61.31 109 ASP A O 1
ATOM 896 N N . MET A 1 110 ? 11.367 6.645 -14.609 1 64.19 110 MET A N 1
ATOM 897 C CA . MET A 1 110 ? 12.438 6.406 -13.641 1 64.19 110 MET A CA 1
ATOM 898 C C . MET A 1 110 ? 12.07 6.984 -12.273 1 64.19 110 MET A C 1
ATOM 900 O O . MET A 1 110 ? 12.508 6.473 -11.242 1 64.19 110 MET A O 1
ATOM 904 N N . ASN A 1 111 ? 10.984 7.762 -12.406 1 77.5 111 ASN A N 1
ATOM 905 C CA . ASN A 1 111 ? 10.641 8.422 -11.148 1 77.5 111 ASN A CA 1
ATOM 906 C C . ASN A 1 111 ? 9.875 7.488 -10.211 1 77.5 111 ASN A C 1
ATOM 908 O O . ASN A 1 111 ? 10.148 7.449 -9.016 1 77.5 111 ASN A O 1
ATOM 912 N N . ASP A 1 112 ? 9.055 6.723 -10.852 1 84 112 ASP A N 1
ATOM 913 C CA . ASP A 1 112 ? 8.266 5.828 -10.008 1 84 112 ASP A CA 1
ATOM 914 C C . ASP A 1 112 ? 9.133 4.711 -9.43 1 84 112 ASP A C 1
ATOM 916 O O . ASP A 1 112 ? 9.016 4.383 -8.25 1 84 112 ASP A O 1
ATOM 920 N N . LEU A 1 113 ? 9.922 4.164 -10.352 1 86.75 113 LEU A N 1
ATOM 921 C CA . LEU A 1 113 ? 10.812 3.105 -9.898 1 86.75 113 LEU A CA 1
ATOM 922 C C . LEU A 1 113 ? 11.805 3.639 -8.859 1 86.75 113 LEU A C 1
ATOM 924 O O . LEU A 1 113 ? 12.039 2.992 -7.836 1 86.75 113 LEU A O 1
ATOM 928 N N . ALA A 1 114 ? 12.32 4.797 -9.109 1 88.56 114 ALA A N 1
ATOM 929 C CA . ALA A 1 114 ? 13.258 5.426 -8.18 1 88.56 114 ALA A CA 1
ATOM 930 C C . ALA A 1 114 ? 12.602 5.695 -6.832 1 88.56 114 ALA A C 1
ATOM 932 O O . ALA A 1 114 ? 13.219 5.496 -5.785 1 88.56 114 ALA A O 1
ATOM 933 N N . LEU A 1 115 ? 11.422 6.113 -6.871 1 91.88 115 LEU A N 1
ATOM 934 C CA . LEU A 1 115 ? 10.68 6.375 -5.641 1 91.88 115 LEU A CA 1
ATOM 935 C C . LEU A 1 115 ? 10.516 5.094 -4.828 1 91.88 115 LEU A C 1
ATOM 937 O O . LEU A 1 115 ? 10.742 5.09 -3.617 1 91.88 115 LEU A O 1
ATOM 941 N N . GLN A 1 116 ? 10.109 4.059 -5.527 1 92.56 116 GLN A N 1
ATOM 942 C CA . GLN A 1 116 ? 9.891 2.805 -4.82 1 92.56 116 GLN A CA 1
ATOM 943 C C . GLN A 1 116 ? 11.195 2.26 -4.242 1 92.56 116 GLN A C 1
ATOM 945 O O . GLN A 1 116 ? 11.203 1.696 -3.148 1 92.56 116 GLN A O 1
ATOM 950 N N . GLN A 1 117 ? 12.242 2.406 -5 1 91.44 117 GLN A N 1
ATOM 951 C CA . GLN A 1 117 ? 13.547 1.984 -4.488 1 91.44 117 GLN A CA 1
ATOM 952 C C . GLN A 1 117 ? 13.945 2.799 -3.262 1 91.44 117 GLN A C 1
ATOM 954 O O . GLN A 1 117 ? 14.422 2.242 -2.27 1 91.44 117 GLN A O 1
ATOM 959 N N . PHE A 1 118 ? 13.758 4.059 -3.377 1 93.19 118 PHE A N 1
ATOM 960 C CA . PHE A 1 118 ? 14.047 4.938 -2.25 1 93.19 118 PHE A CA 1
ATOM 961 C C . PHE A 1 118 ? 13.242 4.527 -1.022 1 93.19 118 PHE A C 1
ATOM 963 O O . PHE A 1 118 ? 13.797 4.371 0.0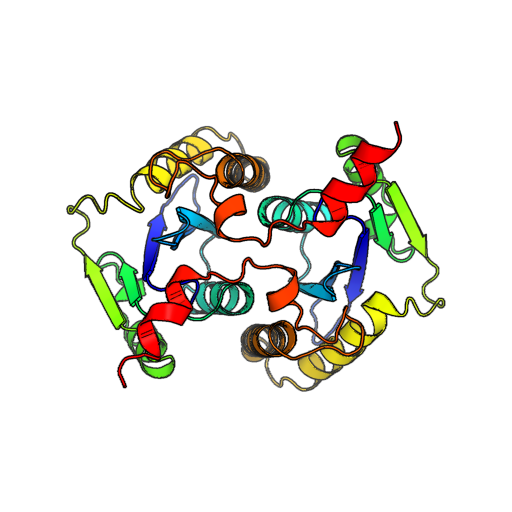67 1 93.19 118 PHE A O 1
ATOM 970 N N . LEU A 1 119 ? 11.961 4.332 -1.191 1 95.25 119 LEU A N 1
ATOM 971 C CA . LEU A 1 119 ? 11.086 3.984 -0.079 1 95.25 119 LEU A CA 1
ATOM 972 C C . LEU A 1 119 ? 11.477 2.641 0.526 1 95.25 119 LEU A C 1
ATOM 974 O O . LEU A 1 119 ? 11.461 2.477 1.748 1 95.25 119 LEU A O 1
ATOM 978 N N . SER A 1 120 ? 11.812 1.675 -0.338 1 93.94 120 SER A N 1
ATOM 979 C CA . SER A 1 120 ? 12.219 0.352 0.122 1 93.94 120 SER A CA 1
ATOM 980 C C . SER A 1 120 ? 13.406 0.442 1.075 1 93.94 120 SER A C 1
ATOM 982 O O . SER A 1 120 ? 13.414 -0.203 2.125 1 93.94 120 SER A O 1
ATOM 984 N N . VAL A 1 121 ? 14.336 1.233 0.747 1 93.5 121 VAL A N 1
ATOM 985 C CA . VAL A 1 121 ? 15.547 1.387 1.556 1 93.5 121 VAL A CA 1
ATOM 986 C C . VAL A 1 121 ? 15.227 2.188 2.816 1 93.5 121 VAL A C 1
ATOM 988 O O . VAL A 1 121 ? 15.617 1.804 3.92 1 93.5 121 VAL A O 1
ATOM 991 N N . TYR A 1 122 ? 14.555 3.26 2.656 1 93 122 TYR A N 1
ATOM 992 C CA . TYR A 1 122 ? 14.219 4.137 3.771 1 93 122 TYR A CA 1
ATOM 993 C C . TYR A 1 122 ? 13.484 3.375 4.867 1 93 122 TYR A C 1
ATOM 995 O O . TYR A 1 122 ? 13.758 3.572 6.055 1 93 122 TYR A O 1
ATOM 1003 N N . ARG A 1 123 ? 12.602 2.492 4.539 1 93 123 ARG A N 1
ATOM 1004 C CA . ARG A 1 123 ? 11.703 1.799 5.461 1 93 123 ARG A CA 1
ATOM 1005 C C . ARG A 1 123 ? 12.469 0.787 6.309 1 93 123 ARG A C 1
ATOM 1007 O O . ARG A 1 123 ? 12.023 0.433 7.406 1 93 123 ARG A O 1
ATOM 1014 N N . VAL A 1 124 ? 13.602 0.327 5.781 1 92.56 124 VAL A N 1
ATOM 1015 C CA . VAL A 1 124 ? 14.305 -0.727 6.508 1 92.56 124 VAL A CA 1
ATOM 1016 C C . VAL A 1 124 ? 15.57 -0.161 7.141 1 92.56 124 VAL A C 1
ATOM 1018 O O . VAL A 1 124 ? 16.312 -0.882 7.82 1 92.56 124 VAL A O 1
ATOM 1021 N N . THR A 1 125 ? 15.875 1.094 6.879 1 91.88 125 THR A N 1
ATOM 1022 C CA . THR A 1 125 ? 17.031 1.751 7.461 1 91.88 125 THR A CA 1
ATOM 1023 C C . THR A 1 125 ? 16.719 2.27 8.859 1 91.88 125 THR A C 1
ATOM 1025 O O . THR A 1 125 ? 15.68 2.889 9.078 1 91.88 125 THR A O 1
ATOM 1028 N N . PRO A 1 126 ? 17.625 1.934 9.781 1 91.62 126 PRO A N 1
ATOM 1029 C CA . PRO A 1 126 ? 17.438 2.502 11.117 1 91.62 126 PRO A CA 1
ATOM 1030 C C . PRO A 1 126 ? 17.234 4.016 11.094 1 91.62 126 PRO A C 1
ATOM 1032 O O . PRO A 1 126 ? 17.828 4.703 10.25 1 91.62 126 PRO A O 1
ATOM 1035 N N . ASN A 1 127 ? 16.344 4.473 11.945 1 86.31 127 ASN A N 1
ATOM 1036 C CA . ASN A 1 127 ? 15.961 5.879 12 1 86.31 127 ASN A CA 1
ATOM 1037 C C . ASN A 1 127 ? 16.156 6.469 13.391 1 86.31 127 ASN A C 1
ATOM 1039 O O . ASN A 1 127 ? 15.586 5.961 14.367 1 86.31 127 ASN A O 1
ATOM 1043 N N . ALA A 1 128 ? 16.844 7.566 13.445 1 85.06 128 ALA A N 1
ATOM 1044 C CA . ALA A 1 128 ? 17.188 8.18 14.727 1 85.06 128 ALA A CA 1
ATOM 1045 C C . ALA A 1 128 ? 15.945 8.781 15.391 1 85.06 128 ALA A C 1
ATOM 1047 O O . ALA A 1 128 ? 15.914 8.961 16.609 1 85.06 128 ALA A O 1
ATOM 1048 N N . ASN A 1 129 ? 14.945 9.047 14.664 1 83.38 129 ASN A N 1
ATOM 1049 C CA . ASN A 1 129 ? 13.758 9.703 15.195 1 83.38 129 ASN A CA 1
ATOM 1050 C C . ASN A 1 129 ? 12.727 8.688 15.688 1 83.38 129 ASN A C 1
ATOM 1052 O O . ASN A 1 129 ? 11.641 9.062 16.125 1 83.38 129 ASN A O 1
ATOM 1056 N N . THR A 1 130 ? 13.07 7.355 15.602 1 84.5 130 THR A N 1
ATOM 1057 C CA . THR A 1 130 ? 12.172 6.309 16.078 1 84.5 130 THR A CA 1
ATOM 1058 C C . THR A 1 130 ? 12.656 5.75 17.406 1 84.5 130 THR A C 1
ATOM 1060 O O . THR A 1 130 ? 13.82 5.926 17.781 1 84.5 130 THR A O 1
ATOM 1063 N N . PRO A 1 131 ? 11.703 5.145 18.078 1 81.19 131 PRO A N 1
ATOM 1064 C CA . PRO A 1 131 ? 12.125 4.527 19.344 1 81.19 131 PRO A CA 1
ATOM 1065 C C . PRO A 1 131 ? 13.281 3.549 19.172 1 81.19 131 PRO A C 1
ATOM 1067 O O . PRO A 1 131 ? 13.234 2.686 18.281 1 81.19 131 PRO A O 1
ATOM 1070 N N . SER A 1 132 ? 14.391 3.688 19.953 1 85.25 132 SER A N 1
ATOM 1071 C CA . SER A 1 132 ? 15.562 2.814 20.031 1 85.25 132 SER A CA 1
ATOM 1072 C C . SER A 1 132 ? 16.281 2.748 18.688 1 85.25 132 SER A C 1
ATOM 1074 O O . SER A 1 132 ? 16.984 1.779 18.406 1 85.25 132 SER A O 1
ATOM 1076 N N . GLY A 1 133 ? 15.875 3.639 17.828 1 88.62 133 GLY A N 1
ATOM 1077 C CA . GLY A 1 133 ? 16.562 3.695 16.547 1 88.62 133 GLY A CA 1
ATOM 1078 C C . GLY A 1 133 ? 16.156 2.586 15.602 1 88.62 133 GLY A C 1
ATOM 1079 O O . GLY A 1 133 ? 16.906 2.244 14.68 1 88.62 133 GLY A O 1
ATOM 1080 N N . MET A 1 134 ? 15.062 2.053 15.859 1 88.62 134 MET A N 1
ATOM 1081 C CA . MET A 1 134 ? 14.57 0.973 15.008 1 88.62 134 MET A CA 1
ATOM 1082 C C . MET A 1 134 ? 14.125 1.507 13.648 1 88.62 134 MET A C 1
ATOM 1084 O O . MET A 1 134 ? 13.789 2.686 13.523 1 88.62 134 MET A O 1
ATOM 1088 N N . SER A 1 135 ? 14.172 0.652 12.648 1 91 135 SER A N 1
ATOM 1089 C CA . SER A 1 135 ? 13.648 1.042 11.344 1 91 135 SER A CA 1
ATOM 1090 C C . SER A 1 135 ? 12.125 1.148 11.367 1 91 135 SER A C 1
ATOM 1092 O O . SER A 1 135 ? 11.477 0.663 12.297 1 91 135 SER A O 1
ATOM 1094 N N . ASN A 1 136 ? 11.594 1.882 10.328 1 91.19 136 ASN A N 1
ATOM 1095 C CA . ASN A 1 136 ? 10.141 1.972 10.203 1 91.19 136 ASN A CA 1
ATOM 1096 C C . ASN A 1 136 ? 9.5 0.59 10.156 1 91.19 136 ASN A C 1
ATOM 1098 O O . ASN A 1 136 ? 8.516 0.337 10.852 1 91.19 136 ASN A O 1
ATOM 1102 N N . ALA A 1 137 ? 10.109 -0.295 9.383 1 89.75 137 ALA A N 1
ATOM 1103 C CA . ALA A 1 137 ? 9.562 -1.633 9.172 1 89.75 137 ALA A CA 1
ATOM 1104 C C . ALA A 1 137 ? 9.57 -2.439 10.469 1 89.75 137 ALA A C 1
ATOM 1106 O O . ALA A 1 137 ? 8.625 -3.174 10.758 1 89.75 137 ALA A O 1
ATOM 1107 N N . GLU A 1 138 ? 10.594 -2.346 11.25 1 87.31 138 GLU A N 1
ATOM 1108 C CA . GLU A 1 138 ? 10.703 -3.068 12.516 1 87.31 138 GLU A CA 1
ATOM 1109 C C . GLU A 1 138 ? 9.609 -2.641 13.492 1 87.31 138 GLU A C 1
ATOM 1111 O O . GLU A 1 138 ? 9.117 -3.451 14.281 1 87.31 138 GLU A O 1
ATOM 1116 N N . LEU A 1 139 ? 9.266 -1.435 13.43 1 85 139 LEU A N 1
ATOM 1117 C CA . LEU A 1 139 ? 8.25 -0.92 14.344 1 85 139 LEU A CA 1
ATOM 1118 C C . LEU A 1 139 ? 6.852 -1.306 13.867 1 85 139 LEU A C 1
ATOM 1120 O O . LEU A 1 139 ? 5.949 -1.5 14.688 1 85 139 LEU A O 1
ATOM 1124 N N . LEU A 1 140 ? 6.652 -1.437 12.586 1 85.81 140 LEU A N 1
ATOM 1125 C CA . LEU A 1 140 ? 5.32 -1.654 12.031 1 85.81 140 LEU A CA 1
ATOM 1126 C C . LEU A 1 140 ? 5.016 -3.145 11.922 1 85.81 140 LEU A C 1
ATOM 1128 O O . LEU A 1 140 ? 3.902 -3.578 12.219 1 85.81 140 LEU A O 1
ATOM 1132 N N . PHE A 1 141 ? 5.961 -3.877 11.484 1 83.44 141 PHE A N 1
ATOM 1133 C CA . PHE A 1 141 ? 5.668 -5.27 11.172 1 83.44 141 PHE A CA 1
ATOM 1134 C C . PHE A 1 141 ? 6.117 -6.184 12.305 1 83.44 141 PHE A C 1
ATOM 1136 O O . PHE A 1 141 ? 7.051 -5.855 13.039 1 83.44 141 PHE A O 1
ATOM 1143 N N . ALA A 1 142 ? 5.266 -7.242 12.484 1 66.5 142 ALA A N 1
ATOM 1144 C CA . ALA A 1 142 ? 5.598 -8.289 13.445 1 66.5 142 ALA A CA 1
ATOM 1145 C C . ALA A 1 142 ? 6.887 -9.008 13.055 1 66.5 142 ALA A C 1
ATOM 1147 O O . ALA A 1 142 ? 7.203 -9.117 11.867 1 66.5 142 ALA A O 1
ATOM 1148 N N . ARG A 1 143 ? 7.848 -9.039 14.016 1 57.34 143 ARG A N 1
ATOM 1149 C CA . ARG A 1 143 ? 9.055 -9.82 13.789 1 57.34 143 ARG A CA 1
ATOM 1150 C C . ARG A 1 143 ? 8.711 -11.273 13.484 1 57.34 143 ARG A C 1
ATOM 1152 O O . ARG A 1 143 ? 7.957 -11.914 14.227 1 57.34 143 ARG A O 1
ATOM 1159 N N . ASN A 1 144 ? 8.289 -11.547 12.406 1 46.88 144 ASN A N 1
ATOM 1160 C CA . ASN A 1 144 ? 8.008 -12.961 12.18 1 46.88 144 ASN A CA 1
ATOM 1161 C C . ASN A 1 144 ? 9.039 -13.852 12.875 1 46.88 144 ASN A C 1
ATOM 1163 O O . ASN A 1 144 ? 10.227 -13.805 12.547 1 46.88 144 ASN A O 1
ATOM 1167 N N . ARG A 1 145 ? 9.016 -14.039 14.102 1 40.25 145 ARG A N 1
ATOM 1168 C CA . ARG A 1 145 ? 9.797 -15.078 14.766 1 40.25 145 ARG A CA 1
ATOM 1169 C C . ARG A 1 145 ? 9.945 -16.312 13.875 1 40.25 145 ARG A C 1
ATOM 1171 O O . ARG A 1 145 ? 10.914 -17.062 14.008 1 40.25 145 ARG A O 1
ATOM 1178 N N . ALA A 1 146 ? 8.875 -16.891 13.359 1 33.94 146 ALA A N 1
ATOM 1179 C CA . ALA A 1 146 ? 9.078 -18.219 12.773 1 33.94 146 ALA A CA 1
ATOM 1180 C C . ALA A 1 146 ? 10.094 -18.172 11.633 1 33.94 146 ALA A C 1
ATOM 1182 O O . ALA A 1 146 ? 10.852 -19.125 11.422 1 33.94 146 ALA A O 1
ATOM 1183 N N . ILE A 1 147 ? 10.086 -17.109 10.711 1 35.75 147 ILE A N 1
ATOM 1184 C CA . ILE A 1 147 ? 10.914 -17.344 9.531 1 35.75 147 ILE A CA 1
ATOM 1185 C C . ILE A 1 147 ? 12.383 -17.062 9.867 1 35.75 147 ILE A C 1
ATOM 1187 O O . ILE A 1 147 ? 13.281 -17.594 9.219 1 35.75 147 ILE A O 1
ATOM 1191 N N . LEU A 1 148 ? 12.773 -16.031 10.539 1 32.38 148 LEU A N 1
ATOM 1192 C CA . LEU A 1 148 ? 14.219 -15.953 10.727 1 32.38 148 LEU A CA 1
ATOM 1193 C C . LEU A 1 148 ? 14.727 -17.156 11.492 1 32.38 148 LEU A C 1
ATOM 1195 O O . LEU A 1 148 ? 15.945 -17.359 11.609 1 32.38 148 LEU A O 1
ATOM 1199 N N . LEU A 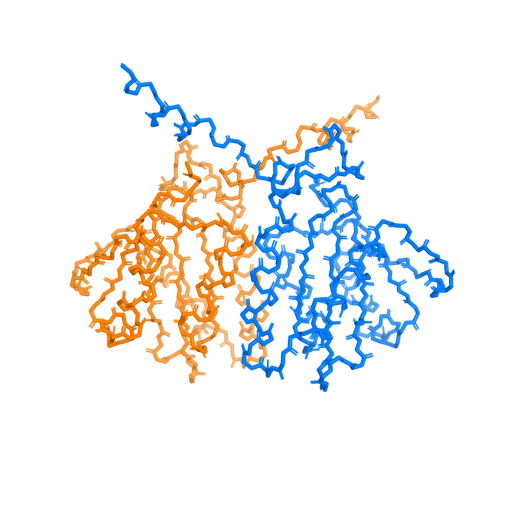1 149 ? 13.969 -17.844 12.273 1 31.58 149 LEU A N 1
ATOM 1200 C CA . LEU A 1 149 ? 14.695 -18.969 12.867 1 31.58 149 LEU A CA 1
ATOM 1201 C C . LEU A 1 149 ? 15.172 -19.938 11.789 1 31.58 149 LEU A C 1
ATOM 1203 O O . LEU A 1 149 ? 16.109 -20.703 12.008 1 31.58 149 LEU A O 1
ATOM 1207 N N . TRP A 1 150 ? 14.414 -20.281 10.758 1 29.2 150 TRP A N 1
ATOM 1208 C CA . TRP A 1 150 ? 14.953 -21.453 10.055 1 29.2 150 TRP A CA 1
ATOM 1209 C C . TRP A 1 150 ? 16.219 -21.078 9.281 1 29.2 150 TRP A C 1
ATOM 1211 O O . TRP A 1 150 ? 17.094 -21.922 9.07 1 29.2 150 TRP A O 1
ATOM 1221 N N . GLY A 1 151 ? 16.328 -19.953 8.508 1 31.06 151 GLY A N 1
ATOM 1222 C CA . GLY A 1 151 ? 17.547 -20.109 7.727 1 31.06 151 GLY A CA 1
ATOM 1223 C C . GLY A 1 151 ? 18.812 -20.094 8.57 1 31.06 151 GLY A C 1
ATOM 1224 O O . GLY A 1 151 ? 19.875 -20.516 8.117 1 31.06 151 GLY A O 1
ATOM 1225 N N . PHE A 1 152 ? 19.094 -19.359 9.586 1 29.72 152 PHE A N 1
ATOM 1226 C CA . PHE A 1 152 ? 20.5 -19.406 9.969 1 29.72 152 PHE A CA 1
ATOM 1227 C C . PHE A 1 152 ? 20.828 -20.734 10.648 1 29.72 152 PHE A C 1
ATOM 1229 O O . PHE A 1 152 ? 22 -21.078 10.82 1 29.72 152 PHE A O 1
ATOM 1236 N N . HIS A 1 153 ? 20.031 -21.438 11.375 1 29.56 153 HIS A N 1
ATOM 1237 C CA . HIS A 1 153 ? 20.844 -22.438 12.062 1 29.56 153 HIS A CA 1
ATOM 1238 C C . HIS A 1 153 ? 21.25 -23.547 11.102 1 29.56 153 HIS A C 1
ATOM 1240 O O . HIS A 1 153 ? 21.469 -24.688 11.516 1 29.56 153 HIS A O 1
ATOM 1246 N N . CYS A 1 154 ? 21.266 -23.406 9.75 1 25.41 154 CYS A N 1
ATOM 1247 C CA . CYS A 1 154 ? 22.016 -24.516 9.172 1 25.41 154 CYS A CA 1
ATOM 1248 C C . CYS A 1 154 ? 23.5 -24.391 9.484 1 25.41 154 CYS A C 1
ATOM 1250 O O . CYS A 1 154 ? 24.328 -24.234 8.578 1 25.41 154 CYS A O 1
ATOM 1252 N N . SER A 1 155 ? 24 -23.797 10.57 1 20.66 155 SER A N 1
ATOM 1253 C CA . SER A 1 155 ? 25.266 -24.453 10.852 1 20.66 155 SER A CA 1
ATOM 1254 C C . SER A 1 155 ? 25.062 -25.922 11.25 1 20.66 155 SER A C 1
ATOM 1256 O O . SER A 1 155 ? 24.047 -26.266 11.859 1 20.66 155 SER A O 1
ATOM 1258 N N . MET B 1 1 ? 12.188 -14.32 6.441 1 48.53 1 MET B N 1
ATOM 1259 C CA . MET B 1 1 ? 11.578 -13.312 5.574 1 48.53 1 MET B CA 1
ATOM 1260 C C . MET B 1 1 ? 10.055 -13.414 5.605 1 48.53 1 MET B C 1
ATOM 1262 O O . MET B 1 1 ? 9.5 -14.508 5.535 1 48.53 1 MET B O 1
ATOM 1266 N N . PRO B 1 2 ? 9.352 -12.281 5.895 1 52.69 2 PRO B N 1
ATOM 1267 C CA . PRO B 1 2 ? 7.902 -12.367 6.105 1 52.69 2 PRO B CA 1
ATOM 1268 C C . PRO B 1 2 ? 7.156 -12.859 4.871 1 52.69 2 PRO B C 1
ATOM 1270 O O . PRO B 1 2 ? 6.023 -13.344 4.984 1 52.69 2 PRO B O 1
ATOM 1273 N N . TRP B 1 3 ? 7.914 -12.852 3.805 1 63.03 3 TRP B N 1
ATOM 1274 C CA . TRP B 1 3 ? 7.148 -13.164 2.604 1 63.03 3 TRP B CA 1
ATOM 1275 C C . TRP B 1 3 ? 7.82 -14.273 1.804 1 63.03 3 TRP B C 1
ATOM 1277 O O . TRP B 1 3 ? 8.352 -14.031 0.72 1 63.03 3 TRP B O 1
ATOM 1287 N N . PRO B 1 4 ? 7.598 -15.547 2.281 1 73.25 4 PRO B N 1
ATOM 1288 C CA . PRO B 1 4 ? 8.312 -16.562 1.51 1 73.25 4 PRO B CA 1
ATOM 1289 C C . PRO B 1 4 ? 7.703 -16.797 0.128 1 73.25 4 PRO B C 1
ATOM 1291 O O . PRO B 1 4 ? 8.43 -16.844 -0.869 1 73.25 4 PRO B O 1
ATOM 1294 N N . ARG B 1 5 ? 6.34 -16.75 0.128 1 89.69 5 ARG B N 1
ATOM 1295 C CA . ARG B 1 5 ? 5.707 -17.109 -1.141 1 89.69 5 ARG B CA 1
ATOM 1296 C C . ARG B 1 5 ? 4.512 -16.203 -1.423 1 89.69 5 ARG B C 1
ATOM 1298 O O . ARG B 1 5 ? 3.701 -15.938 -0.531 1 89.69 5 ARG B O 1
ATOM 1305 N N . LEU B 1 6 ? 4.457 -15.695 -2.701 1 92.94 6 LEU B N 1
ATOM 1306 C CA . LEU B 1 6 ? 3.336 -14.875 -3.143 1 92.94 6 LEU B CA 1
ATOM 1307 C C . LEU B 1 6 ? 2.549 -15.578 -4.246 1 92.94 6 LEU B C 1
ATOM 1309 O O . LEU B 1 6 ? 3.137 -16.172 -5.152 1 92.94 6 LEU B O 1
ATOM 1313 N N . HIS B 1 7 ? 1.269 -15.516 -4.113 1 91.75 7 HIS B N 1
ATOM 1314 C CA . HIS B 1 7 ? 0.391 -15.859 -5.227 1 91.75 7 HIS B CA 1
ATOM 1315 C C . HIS B 1 7 ? -0.045 -14.617 -5.992 1 91.75 7 HIS B C 1
ATOM 1317 O O . HIS B 1 7 ? -0.568 -13.672 -5.402 1 91.75 7 HIS B O 1
ATOM 1323 N N . VAL B 1 8 ? 0.215 -14.617 -7.301 1 91.81 8 VAL B N 1
ATOM 1324 C CA . VAL B 1 8 ? -0.135 -13.461 -8.117 1 91.81 8 VAL B CA 1
ATOM 1325 C C . VAL B 1 8 ? -1.062 -13.891 -9.25 1 91.81 8 VAL B C 1
ATOM 1327 O O . VAL B 1 8 ? -0.821 -14.906 -9.906 1 91.81 8 VAL B O 1
ATOM 1330 N N . ASP B 1 9 ? -2.133 -13.086 -9.461 1 85.94 9 ASP B N 1
ATOM 1331 C CA . ASP B 1 9 ? -3.107 -13.383 -10.508 1 85.94 9 ASP B CA 1
ATOM 1332 C C . ASP B 1 9 ? -3.666 -12.094 -11.109 1 85.94 9 ASP B C 1
ATOM 1334 O O . ASP B 1 9 ? -3.727 -11.062 -10.438 1 85.94 9 ASP B O 1
ATOM 1338 N N . CYS B 1 10 ? -3.979 -12.219 -12.367 1 87.12 10 CYS B N 1
ATOM 1339 C CA . CYS B 1 10 ? -4.703 -11.125 -13.008 1 87.12 10 CYS B CA 1
ATOM 1340 C C . CYS B 1 10 ? -6.188 -11.453 -13.117 1 87.12 10 CYS B C 1
ATOM 1342 O O . CYS B 1 10 ? -6.562 -12.531 -13.562 1 87.12 10 CYS B O 1
ATOM 1344 N N . ALA B 1 11 ? -6.91 -10.523 -12.617 1 84.38 11 ALA B N 1
ATOM 1345 C CA . ALA B 1 11 ? -8.359 -10.672 -12.672 1 84.38 11 ALA B CA 1
ATOM 1346 C C . ALA B 1 11 ? -8.984 -9.656 -13.617 1 84.38 11 ALA B C 1
ATOM 1348 O O . ALA B 1 11 ? -8.633 -8.477 -13.586 1 84.38 11 ALA B O 1
ATOM 1349 N N . GLY B 1 12 ? -10.016 -10.156 -14.352 1 83.44 12 GLY B N 1
ATOM 1350 C CA . GLY B 1 12 ? -10.742 -9.234 -15.203 1 83.44 12 GLY B CA 1
ATOM 1351 C C . GLY B 1 12 ? -10.984 -9.781 -16.594 1 83.44 12 GLY B C 1
ATOM 1352 O O . GLY B 1 12 ? -10.57 -10.898 -16.922 1 83.44 12 GLY B O 1
ATOM 1353 N N . PRO B 1 13 ? -11.672 -8.992 -17.375 1 86.62 13 PRO B N 1
ATOM 1354 C CA . PRO B 1 13 ? -12.211 -7.68 -17.016 1 86.62 13 PRO B CA 1
ATOM 1355 C C . PRO B 1 13 ? -13.406 -7.773 -16.062 1 86.62 13 PRO B C 1
ATOM 1357 O O . PRO B 1 13 ? -14.258 -8.648 -16.234 1 86.62 13 PRO B O 1
ATOM 1360 N N . LEU B 1 14 ? -13.32 -7 -15.016 1 86.62 14 LEU B N 1
ATOM 1361 C CA . LEU B 1 14 ? -14.43 -6.777 -14.094 1 86.62 14 LEU B CA 1
ATOM 1362 C C . LEU B 1 14 ? -14.93 -5.34 -14.195 1 86.62 14 LEU B C 1
ATOM 1364 O O . LEU B 1 14 ? -14.242 -4.41 -13.766 1 86.62 14 LEU B O 1
ATOM 1368 N N . LYS B 1 15 ? -16.078 -5.168 -14.789 1 85.38 15 LYS B N 1
ATOM 1369 C CA . LYS B 1 15 ? -16.641 -3.84 -15.031 1 85.38 15 LYS B CA 1
ATOM 1370 C C . LYS B 1 15 ? -15.664 -2.965 -15.812 1 85.38 15 LYS B C 1
ATOM 1372 O O . LYS B 1 15 ? -15.414 -1.818 -15.43 1 85.38 15 LYS B O 1
ATOM 1377 N N . GLY B 1 16 ? -14.961 -3.613 -16.719 1 84.12 16 GLY B N 1
ATOM 1378 C CA . GLY B 1 16 ? -14.117 -2.9 -17.672 1 84.12 16 GLY B CA 1
ATOM 1379 C C . GLY B 1 16 ? -12.695 -2.725 -17.172 1 84.12 16 GLY B C 1
ATOM 1380 O O . GLY B 1 16 ? -11.852 -2.156 -17.875 1 84.12 16 GLY B O 1
ATOM 1381 N N . SER B 1 17 ? -12.438 -3.203 -15.992 1 88.19 17 SER B N 1
ATOM 1382 C CA . SER B 1 17 ? -11.094 -3.021 -15.453 1 88.19 17 SER B CA 1
ATOM 1383 C C . SER B 1 17 ? -10.43 -4.363 -15.164 1 88.19 17 SER B C 1
ATOM 1385 O O . SER B 1 17 ? -11.109 -5.352 -14.883 1 88.19 17 SER B O 1
ATOM 1387 N N . TYR B 1 18 ? -9.133 -4.352 -15.336 1 89.19 18 TYR B N 1
ATOM 1388 C CA . TYR B 1 18 ? -8.312 -5.492 -14.93 1 89.19 18 TYR B CA 1
ATOM 1389 C C . TYR B 1 18 ? -7.617 -5.215 -13.602 1 89.19 18 TYR B C 1
ATOM 1391 O O . TYR B 1 18 ? -7.254 -4.074 -13.312 1 89.19 18 TYR B O 1
ATOM 1399 N N . TYR B 1 19 ? -7.48 -6.32 -12.859 1 91.88 19 TYR B N 1
ATOM 1400 C CA . TYR B 1 19 ? -6.875 -6.172 -11.539 1 91.88 19 TYR B CA 1
ATOM 1401 C C . TYR B 1 19 ? -5.727 -7.156 -11.352 1 91.88 19 TYR B C 1
ATOM 1403 O O . TYR B 1 19 ? -5.805 -8.305 -11.797 1 91.88 19 TYR B O 1
ATOM 1411 N N . LEU B 1 20 ? -4.672 -6.676 -10.789 1 92.62 20 LEU B N 1
ATOM 1412 C CA . LEU B 1 20 ? -3.635 -7.559 -10.258 1 92.62 20 LEU B CA 1
ATOM 1413 C C . LEU B 1 20 ? -3.908 -7.902 -8.805 1 92.62 20 LEU B C 1
ATOM 1415 O O . LEU B 1 20 ? -4.047 -7.012 -7.965 1 92.62 20 LEU B O 1
ATOM 1419 N N . VAL B 1 21 ? -4.043 -9.164 -8.562 1 93 21 VAL B N 1
ATOM 1420 C CA . VAL B 1 21 ? -4.293 -9.648 -7.207 1 93 21 VAL B CA 1
ATOM 1421 C C . VAL B 1 21 ? -3.049 -10.352 -6.672 1 93 21 VAL B C 1
ATOM 1423 O O . VAL B 1 21 ? -2.527 -11.273 -7.312 1 93 21 VAL B O 1
ATOM 1426 N N . VAL B 1 22 ? -2.525 -9.891 -5.527 1 93.5 22 VAL B N 1
ATOM 1427 C CA . VAL B 1 22 ? -1.366 -10.469 -4.859 1 93.5 22 VAL B CA 1
ATOM 1428 C C . VAL B 1 22 ? -1.757 -10.945 -3.463 1 93.5 22 VAL B C 1
ATOM 1430 O O . VAL B 1 22 ? -2.326 -10.18 -2.678 1 93.5 22 VAL B O 1
ATOM 1433 N N . VAL B 1 23 ? -1.463 -12.234 -3.178 1 93 23 VAL B N 1
ATOM 1434 C CA . VAL B 1 23 ? -1.809 -12.773 -1.868 1 93 23 VAL B CA 1
ATOM 1435 C C . VAL B 1 23 ? -0.591 -13.461 -1.256 1 93 23 VAL B C 1
ATOM 1437 O O . VAL B 1 23 ? 0.04 -14.305 -1.897 1 93 23 VAL B O 1
ATOM 1440 N N . ASN B 1 24 ? -0.268 -13.031 -0.038 1 91.12 24 ASN B N 1
ATOM 1441 C CA . ASN B 1 24 ? 0.787 -13.703 0.708 1 91.12 24 ASN B CA 1
ATOM 1442 C C . ASN B 1 24 ? 0.348 -15.094 1.161 1 91.12 24 ASN B C 1
ATOM 1444 O O . ASN B 1 24 ? -0.744 -15.258 1.71 1 91.12 24 ASN B O 1
ATOM 1448 N N . SER B 1 25 ? 1.185 -16.062 0.973 1 88 25 SER B N 1
ATOM 1449 C CA . SER B 1 25 ? 0.802 -17.438 1.23 1 88 25 SER B CA 1
ATOM 1450 C C . SER B 1 25 ? 0.728 -17.719 2.727 1 88 25 SER B C 1
ATOM 1452 O O . SER B 1 25 ? -0.027 -18.594 3.162 1 88 25 SER B O 1
ATOM 1454 N N . PHE B 1 26 ? 1.466 -17.047 3.52 1 85.31 26 PHE B N 1
ATOM 1455 C CA . PHE B 1 26 ? 1.509 -17.297 4.953 1 85.31 26 PHE B CA 1
ATOM 1456 C C . PHE B 1 26 ? 0.436 -16.5 5.676 1 85.31 26 PHE B C 1
ATOM 1458 O O . PHE B 1 26 ? -0.45 -17.062 6.316 1 85.31 26 PHE B O 1
ATOM 1465 N N . SER B 1 27 ? 0.476 -15.219 5.527 1 86.94 27 SER B N 1
ATOM 1466 C CA . SER B 1 27 ? -0.44 -14.352 6.254 1 86.94 27 SER B CA 1
ATOM 1467 C C . SER B 1 27 ? -1.785 -14.242 5.543 1 86.94 27 SER B C 1
ATOM 1469 O O . SER B 1 27 ? -2.762 -13.758 6.117 1 86.94 27 SER B O 1
ATOM 1471 N N . LYS B 1 28 ? -1.808 -14.562 4.27 1 90 28 LYS B N 1
ATOM 1472 C CA . LYS B 1 28 ? -2.99 -14.445 3.422 1 90 28 LYS B CA 1
ATOM 1473 C C . LYS B 1 28 ? -3.365 -12.984 3.203 1 90 28 LYS B C 1
ATOM 1475 O O . LYS B 1 28 ? -4.484 -12.68 2.787 1 90 28 LYS B O 1
ATOM 1480 N N . TRP B 1 29 ? -2.387 -12.102 3.469 1 92.12 29 TRP B N 1
ATOM 1481 C CA . TRP B 1 29 ? -2.566 -10.68 3.203 1 92.12 29 TRP B CA 1
ATOM 1482 C C . TRP B 1 29 ? -2.789 -10.422 1.717 1 92.12 29 TRP B C 1
ATOM 1484 O O . TRP B 1 29 ? -1.964 -10.812 0.885 1 92.12 29 TRP B O 1
ATOM 1494 N N . PRO B 1 30 ? -3.916 -9.758 1.409 1 95.19 30 PRO B N 1
ATOM 1495 C CA . PRO B 1 30 ? -4.184 -9.484 -0.007 1 95.19 30 PRO B CA 1
ATOM 1496 C C . PRO B 1 30 ? -3.871 -8.047 -0.404 1 95.19 30 PRO B C 1
ATOM 1498 O O . PRO B 1 30 ? -4.074 -7.125 0.391 1 95.19 30 PRO B O 1
ATOM 1501 N N . GLU B 1 31 ? -3.334 -7.879 -1.567 1 95.62 31 GLU B N 1
ATOM 1502 C CA . GLU B 1 31 ? -3.27 -6.594 -2.256 1 95.62 31 GLU B CA 1
ATOM 1503 C C . GLU B 1 31 ? -3.93 -6.672 -3.631 1 95.62 31 GLU B C 1
ATOM 1505 O O . GLU B 1 31 ? -3.707 -7.625 -4.379 1 95.62 31 GLU B O 1
ATOM 1510 N N . VAL B 1 32 ? -4.738 -5.672 -3.918 1 94.69 32 VAL B N 1
ATOM 1511 C CA . VAL B 1 32 ? -5.43 -5.609 -5.199 1 94.69 32 VAL B CA 1
ATOM 1512 C C . VAL B 1 32 ? -5.195 -4.246 -5.848 1 94.69 32 VAL B C 1
ATOM 1514 O O . VAL B 1 32 ? -5.363 -3.207 -5.203 1 94.69 32 VAL B O 1
ATOM 1517 N N . HIS B 1 33 ? -4.766 -4.289 -7.051 1 92.75 33 HIS B N 1
ATOM 1518 C CA . HIS B 1 33 ? -4.504 -3.057 -7.789 1 92.75 33 HIS B CA 1
ATOM 1519 C C . HIS B 1 33 ? -5.121 -3.105 -9.18 1 92.75 33 HIS B C 1
ATOM 1521 O O . HIS B 1 33 ? -5.078 -4.141 -9.852 1 92.75 33 HIS B O 1
ATOM 1527 N N . LYS B 1 34 ? -5.688 -1.943 -9.531 1 88.19 34 LYS B N 1
ATOM 1528 C CA . LYS B 1 34 ? -6.066 -1.844 -10.938 1 88.19 34 LYS B CA 1
ATOM 1529 C C . LYS B 1 34 ? -4.84 -1.915 -11.844 1 88.19 34 LYS B C 1
ATOM 1531 O O . LYS B 1 34 ? -3.811 -1.304 -11.555 1 88.19 34 LYS B O 1
ATOM 1536 N N . CYS B 1 35 ? -5.035 -2.641 -12.789 1 77.25 35 CYS B N 1
ATOM 1537 C CA . CYS B 1 35 ? -3.867 -3.072 -13.547 1 77.25 35 CYS B CA 1
ATOM 1538 C C . CYS B 1 35 ? -3.26 -1.908 -14.32 1 77.25 35 CYS B C 1
ATOM 1540 O O . CYS B 1 35 ? -3.967 -1.195 -15.031 1 77.25 35 CYS B O 1
ATOM 1542 N N . LYS B 1 36 ? -2.129 -1.653 -14.023 1 80.12 36 LYS B N 1
ATOM 1543 C CA . LYS B 1 36 ? -1.103 -0.979 -14.812 1 80.12 36 LYS B CA 1
ATOM 1544 C C . LYS B 1 36 ? 0.012 -1.946 -15.211 1 80.12 36 LYS B C 1
ATOM 1546 O O . LYS B 1 36 ? -0.252 -3.1 -15.555 1 80.12 36 LYS B O 1
ATOM 1551 N N . LYS B 1 37 ? 1.23 -1.545 -15.227 1 86.44 37 LYS B N 1
ATOM 1552 C CA . LYS B 1 37 ? 2.363 -2.428 -15.492 1 86.44 37 LYS B CA 1
ATOM 1553 C C . LYS B 1 37 ? 2.629 -3.352 -14.305 1 86.44 37 LYS B C 1
ATOM 1555 O O . LYS B 1 37 ? 2.867 -2.885 -13.188 1 86.44 37 LYS B O 1
ATOM 1560 N N . THR B 1 38 ? 2.477 -4.668 -14.523 1 91.19 38 THR B N 1
ATOM 1561 C CA . THR B 1 38 ? 2.598 -5.695 -13.5 1 91.19 38 THR B CA 1
ATOM 1562 C C . THR B 1 38 ? 3.887 -5.512 -12.695 1 91.19 38 THR B C 1
ATOM 1564 O O . THR B 1 38 ? 3.863 -5.5 -11.469 1 91.19 38 THR B O 1
ATOM 1567 N N . VAL B 1 39 ? 4.953 -5.285 -13.383 1 92.38 39 VAL B N 1
ATOM 1568 C CA . VAL B 1 39 ? 6.266 -5.18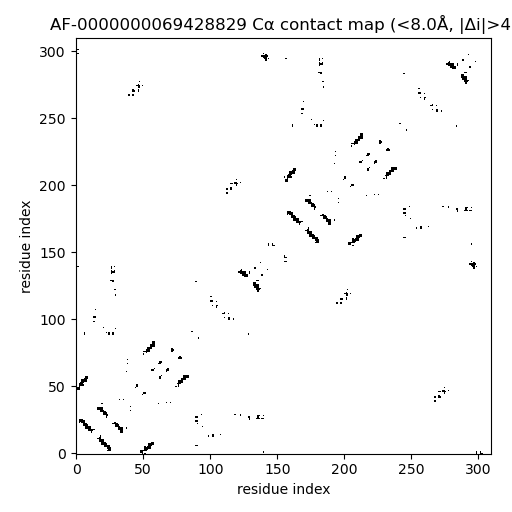8 -12.75 1 92.38 39 VAL B CA 1
ATOM 1569 C C . VAL B 1 39 ? 6.301 -3.969 -11.828 1 92.38 39 VAL B C 1
ATOM 1571 O O . VAL B 1 39 ? 6.836 -4.035 -10.719 1 92.38 39 VAL B O 1
ATOM 1574 N N . SER B 1 40 ? 5.711 -2.875 -12.281 1 91.44 40 SER B N 1
ATOM 1575 C CA . SER B 1 40 ? 5.668 -1.662 -11.469 1 91.44 40 SER B CA 1
ATOM 1576 C C . SER B 1 40 ? 4.875 -1.885 -10.18 1 91.44 40 SER B C 1
ATOM 1578 O O . SER B 1 40 ? 5.281 -1.429 -9.109 1 91.44 40 SER B O 1
ATOM 1580 N N . LEU B 1 41 ? 3.803 -2.588 -10.312 1 93.25 41 LEU B N 1
ATOM 1581 C CA . LEU B 1 41 ? 2.953 -2.855 -9.156 1 93.25 41 LEU B CA 1
ATOM 1582 C C . LEU B 1 41 ? 3.658 -3.775 -8.164 1 93.25 41 LEU B C 1
ATOM 1584 O O . LEU B 1 41 ? 3.51 -3.617 -6.953 1 93.25 41 LEU B O 1
ATOM 1588 N N . LEU B 1 42 ? 4.414 -4.668 -8.664 1 94.38 42 LEU B N 1
ATOM 1589 C CA . LEU B 1 42 ? 5.141 -5.578 -7.789 1 94.38 42 LEU B CA 1
ATOM 1590 C C . LEU B 1 42 ? 6.289 -4.852 -7.09 1 94.38 42 LEU B C 1
ATOM 1592 O O . LEU B 1 42 ? 6.598 -5.141 -5.93 1 94.38 42 LEU B O 1
ATOM 1596 N N . HIS B 1 43 ? 6.914 -3.891 -7.781 1 93 43 HIS B N 1
ATOM 1597 C CA . HIS B 1 43 ? 7.914 -3.062 -7.113 1 93 43 HIS B CA 1
ATOM 1598 C C . HIS B 1 43 ? 7.305 -2.301 -5.941 1 93 43 HIS B C 1
ATOM 1600 O O . HIS B 1 43 ? 7.926 -2.182 -4.883 1 93 43 HIS B O 1
ATOM 1606 N N . GLU B 1 44 ? 6.129 -1.78 -6.141 1 93.75 44 GLU B N 1
ATOM 1607 C CA . GLU B 1 44 ? 5.438 -1.088 -5.059 1 93.75 44 GLU B CA 1
ATOM 1608 C C . GLU B 1 44 ? 5.168 -2.027 -3.887 1 93.75 44 GLU B C 1
ATOM 1610 O O . GLU B 1 44 ? 5.363 -1.656 -2.727 1 93.75 44 GLU B O 1
ATOM 1615 N N . PHE B 1 45 ? 4.707 -3.211 -4.266 1 94.06 45 PHE B N 1
ATOM 1616 C CA . PHE B 1 45 ? 4.457 -4.223 -3.242 1 94.06 45 PHE B CA 1
ATOM 1617 C C . PHE B 1 45 ? 5.727 -4.52 -2.453 1 94.06 45 PHE B C 1
ATOM 1619 O O . PHE B 1 45 ? 5.715 -4.52 -1.222 1 94.06 45 PHE B O 1
ATOM 1626 N N . PHE B 1 46 ? 6.828 -4.711 -3.146 1 93.69 46 PHE B N 1
ATOM 1627 C CA . PHE B 1 46 ? 8.086 -5.102 -2.518 1 93.69 46 PHE B CA 1
ATOM 1628 C C . PHE B 1 46 ? 8.641 -3.971 -1.661 1 93.69 46 PHE B C 1
ATOM 1630 O O . PHE B 1 46 ? 9.258 -4.215 -0.626 1 93.69 46 PHE B O 1
ATOM 1637 N N . ALA B 1 47 ? 8.375 -2.779 -2.068 1 93.69 47 ALA B N 1
ATOM 1638 C CA . ALA B 1 47 ? 8.82 -1.628 -1.289 1 93.69 47 ALA B CA 1
ATOM 1639 C C . ALA B 1 47 ? 8.125 -1.579 0.067 1 93.69 47 ALA B C 1
ATOM 1641 O O . ALA B 1 47 ? 8.648 -1.009 1.024 1 93.69 47 ALA B O 1
ATOM 1642 N N . ARG B 1 48 ? 6.941 -2.154 0.14 1 92.94 48 ARG B N 1
ATOM 1643 C CA . ARG B 1 48 ? 6.164 -2.111 1.374 1 92.94 48 ARG B CA 1
ATOM 1644 C C . ARG B 1 48 ? 6.422 -3.348 2.227 1 92.94 48 ARG B C 1
ATOM 1646 O O . ARG B 1 48 ? 6.543 -3.25 3.451 1 92.94 48 ARG B O 1
ATOM 1653 N N . TYR B 1 49 ? 6.5 -4.488 1.528 1 92.25 49 TYR B N 1
ATOM 1654 C CA . TYR B 1 49 ? 6.398 -5.727 2.291 1 92.25 49 TYR B CA 1
ATOM 1655 C C . TYR B 1 49 ? 7.66 -6.57 2.133 1 92.25 49 TYR B C 1
ATOM 1657 O O . TYR B 1 49 ? 7.816 -7.594 2.803 1 92.25 49 TYR B O 1
ATOM 1665 N N . GLY B 1 50 ? 8.531 -6.164 1.225 1 90.25 50 GLY B N 1
ATOM 1666 C CA . GLY B 1 50 ? 9.758 -6.914 1.003 1 90.25 50 GLY B CA 1
ATOM 1667 C C . GLY B 1 50 ? 9.688 -7.824 -0.209 1 90.25 50 GLY B C 1
ATOM 1668 O O . GLY B 1 50 ? 8.609 -8.07 -0.746 1 90.25 50 GLY B O 1
ATOM 1669 N N . ILE B 1 51 ? 10.867 -8.289 -0.626 1 92.88 51 ILE B N 1
ATOM 1670 C CA . ILE B 1 51 ? 10.984 -9.148 -1.798 1 92.88 51 ILE B CA 1
ATOM 1671 C C . ILE B 1 51 ? 10.727 -10.602 -1.399 1 92.88 51 ILE B C 1
ATOM 1673 O O . ILE B 1 51 ? 11.328 -11.109 -0.452 1 92.88 51 ILE B O 1
ATOM 1677 N N . PRO B 1 52 ? 9.844 -11.281 -2.066 1 93.69 52 PRO B N 1
ATOM 1678 C CA . PRO B 1 52 ? 9.57 -12.688 -1.748 1 93.69 52 PRO B CA 1
ATOM 1679 C C . PRO B 1 52 ? 10.648 -13.633 -2.273 1 93.69 52 PRO B C 1
ATOM 1681 O O . PRO B 1 52 ? 11.461 -13.242 -3.119 1 93.69 52 PRO B O 1
ATOM 1684 N N . GLU B 1 53 ? 10.562 -14.852 -1.715 1 93.69 53 GLU B N 1
ATOM 1685 C CA . GLU B 1 53 ? 11.422 -15.898 -2.252 1 93.69 53 GLU B CA 1
ATOM 1686 C C . GLU B 1 53 ? 10.844 -16.484 -3.533 1 93.69 53 GLU B C 1
ATOM 1688 O O . GLU B 1 53 ? 11.578 -16.812 -4.469 1 93.69 53 GLU B O 1
ATOM 1693 N N . THR B 1 54 ? 9.539 -16.609 -3.504 1 94.06 54 THR B N 1
ATOM 1694 C CA . THR B 1 54 ? 8.867 -17.297 -4.605 1 94.06 54 THR B CA 1
ATOM 1695 C C . THR B 1 54 ? 7.598 -16.547 -5.008 1 94.06 54 THR B C 1
ATOM 1697 O O . THR B 1 54 ? 6.863 -16.062 -4.148 1 94.06 54 THR B O 1
ATOM 1700 N N . ILE B 1 55 ? 7.34 -16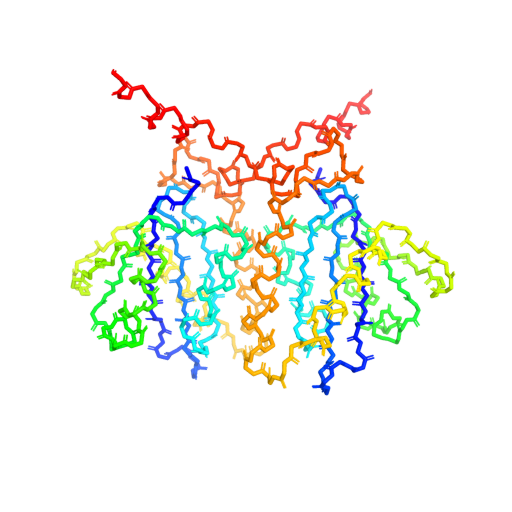.469 -6.336 1 94.5 55 ILE B N 1
ATOM 1701 C CA . ILE B 1 55 ? 6.07 -15.984 -6.875 1 94.5 55 ILE B CA 1
ATOM 1702 C C . ILE B 1 55 ? 5.387 -17.109 -7.648 1 94.5 55 ILE B C 1
ATOM 1704 O O . ILE B 1 55 ? 6.004 -17.75 -8.508 1 94.5 55 ILE B O 1
ATOM 1708 N N . GLU B 1 56 ? 4.184 -17.375 -7.27 1 92.31 56 GLU B N 1
ATOM 1709 C CA . GLU B 1 56 ? 3.359 -18.312 -8.008 1 92.31 56 GLU B CA 1
ATOM 1710 C C . GLU B 1 56 ? 2.27 -17.609 -8.805 1 92.31 56 GLU B C 1
ATOM 1712 O O . GLU B 1 56 ? 1.521 -16.797 -8.25 1 92.31 56 GLU B O 1
ATOM 1717 N N . SER B 1 57 ? 2.227 -17.812 -10.109 1 90.75 57 SER B N 1
ATOM 1718 C CA . SER B 1 57 ? 1.213 -17.203 -10.969 1 90.75 57 SER B CA 1
ATOM 1719 C C . SER B 1 57 ? 0.686 -18.203 -11.992 1 90.75 57 SER B C 1
ATOM 1721 O O . SER B 1 57 ? 1.186 -19.328 -12.078 1 90.75 57 SER B O 1
ATOM 1723 N N . ASP B 1 58 ? -0.382 -17.891 -12.633 1 84.06 58 ASP B N 1
ATOM 1724 C CA . ASP B 1 58 ? -0.802 -18.719 -13.766 1 84.06 58 ASP B CA 1
ATOM 1725 C C . ASP B 1 58 ? 0.092 -18.484 -14.977 1 84.06 58 ASP B C 1
ATOM 1727 O O . ASP B 1 58 ? 1.144 -17.844 -14.867 1 84.06 58 ASP B O 1
ATOM 1731 N N . ASN B 1 59 ? -0.29 -19.031 -16.109 1 81.81 59 ASN B N 1
ATOM 1732 C CA . ASN B 1 59 ? 0.539 -18.953 -17.312 1 81.81 59 ASN B CA 1
ATOM 1733 C C . ASN B 1 59 ? 0.113 -17.781 -18.203 1 81.81 59 ASN B C 1
ATOM 1735 O O . ASN B 1 59 ? 0.237 -17.859 -19.422 1 81.81 59 ASN B O 1
ATOM 1739 N N . GLY B 1 60 ? -0.338 -16.766 -17.609 1 83.88 60 GLY B N 1
ATOM 1740 C CA . GLY B 1 60 ? -0.685 -15.602 -18.406 1 83.88 60 GLY B CA 1
ATOM 1741 C C . GLY B 1 60 ? 0.517 -14.945 -19.062 1 83.88 60 GLY B C 1
ATOM 1742 O O . GLY B 1 60 ? 1.628 -15 -18.531 1 83.88 60 GLY B O 1
ATOM 1743 N N . THR B 1 61 ? 0.345 -14.266 -20.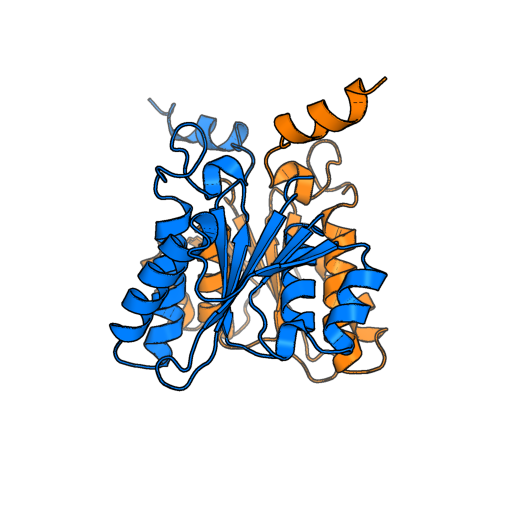078 1 86.12 61 THR B N 1
ATOM 1744 C CA . THR B 1 61 ? 1.418 -13.68 -20.875 1 86.12 61 THR B CA 1
ATOM 1745 C C . THR B 1 61 ? 2.203 -12.656 -20.062 1 86.12 61 THR B C 1
ATOM 1747 O O . THR B 1 61 ? 3.406 -12.484 -20.266 1 86.12 61 THR B O 1
ATOM 1750 N N . GLN B 1 62 ? 1.51 -11.961 -19.234 1 87.81 62 GLN B N 1
ATOM 1751 C CA . GLN B 1 62 ? 2.191 -10.961 -18.422 1 87.81 62 GLN B CA 1
ATOM 1752 C C . GLN B 1 62 ? 3.207 -11.625 -17.484 1 87.81 62 GLN B C 1
ATOM 1754 O O . GLN B 1 62 ? 4.195 -11 -17.094 1 87.81 62 GLN B O 1
ATOM 1759 N N . PHE B 1 63 ? 3.037 -12.875 -17.172 1 92 63 PHE B N 1
ATOM 1760 C CA . PHE B 1 63 ? 3.918 -13.562 -16.234 1 92 63 PHE B CA 1
ATOM 1761 C C . PHE B 1 63 ? 4.934 -14.422 -16.969 1 92 63 PHE B C 1
ATOM 1763 O O . PHE B 1 63 ? 5.891 -14.914 -16.375 1 92 63 PHE B O 1
ATOM 1770 N N . THR B 1 64 ? 4.699 -14.586 -18.234 1 90 64 THR B N 1
ATOM 1771 C CA . THR B 1 64 ? 5.629 -15.406 -19 1 90 64 THR B CA 1
ATOM 1772 C C . THR B 1 64 ? 6.453 -14.547 -19.953 1 90 64 THR B C 1
ATOM 1774 O O . THR B 1 64 ? 7.254 -15.07 -20.734 1 90 64 THR B O 1
ATOM 1777 N N . SER B 1 65 ? 6.312 -13.328 -19.922 1 93.12 65 SER B N 1
ATOM 1778 C CA . SER B 1 65 ? 7.043 -12.391 -20.766 1 93.12 65 SER B CA 1
ATOM 1779 C C . SER B 1 65 ? 8.516 -12.336 -20.375 1 93.12 65 SER B C 1
ATOM 1781 O O . SER B 1 65 ? 8.891 -12.703 -19.266 1 93.12 65 SER B O 1
ATOM 1783 N N . ASP B 1 66 ? 9.266 -11.883 -21.312 1 95.38 66 ASP B N 1
ATOM 1784 C CA . ASP B 1 66 ? 10.688 -11.703 -21.047 1 95.38 66 ASP B CA 1
ATOM 1785 C C . ASP B 1 66 ? 10.914 -10.656 -19.969 1 95.38 66 ASP B C 1
ATOM 1787 O O . ASP B 1 66 ? 11.828 -10.797 -19.141 1 95.38 66 ASP B O 1
ATOM 1791 N N . GLU B 1 67 ? 10.141 -9.68 -19.984 1 93.56 67 GLU B N 1
ATOM 1792 C CA . GLU B 1 67 ? 10.25 -8.625 -18.984 1 93.56 67 GLU B CA 1
ATOM 1793 C C . GLU B 1 67 ? 10.07 -9.18 -17.562 1 93.56 67 GLU B C 1
ATOM 1795 O O . GLU B 1 67 ? 10.852 -8.867 -16.672 1 93.56 67 GLU B O 1
ATOM 1800 N N . PHE B 1 68 ? 9.094 -10.008 -17.469 1 95.62 68 PHE B N 1
ATOM 1801 C CA . PHE B 1 68 ? 8.812 -10.57 -16.141 1 95.62 68 PHE B CA 1
ATOM 1802 C C . PHE B 1 68 ? 9.898 -11.547 -15.727 1 95.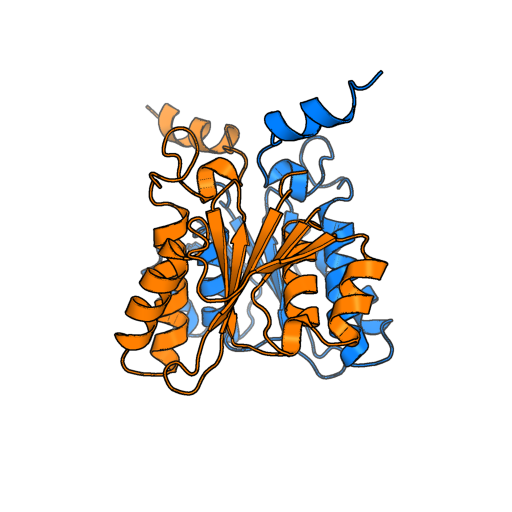62 68 PHE B C 1
ATOM 1804 O O . PHE B 1 68 ? 10.305 -11.578 -14.562 1 95.62 68 PHE B O 1
ATOM 1811 N N . ARG B 1 69 ? 10.367 -12.289 -16.656 1 95.62 69 ARG B N 1
ATOM 1812 C CA . ARG B 1 69 ? 11.445 -13.227 -16.375 1 95.62 69 ARG B CA 1
ATOM 1813 C C . ARG B 1 69 ? 12.703 -12.5 -15.914 1 95.62 69 ARG B C 1
ATOM 1815 O O . ARG B 1 69 ? 13.336 -12.898 -14.938 1 95.62 69 ARG B O 1
ATOM 1822 N N . LYS B 1 70 ? 13.047 -11.492 -16.531 1 96.38 70 LYS B N 1
ATOM 1823 C CA . LYS B 1 70 ? 14.211 -10.695 -16.156 1 96.38 70 LYS B CA 1
ATOM 1824 C C . LYS B 1 70 ? 14.023 -10.062 -14.781 1 96.38 70 LYS B C 1
ATOM 1826 O O . LYS B 1 70 ? 14.953 -10.016 -13.977 1 96.38 70 LYS B O 1
ATOM 1831 N N . PHE B 1 71 ? 12.789 -9.562 -14.633 1 95.44 71 PHE B N 1
ATOM 1832 C CA . PHE B 1 71 ? 12.414 -8.961 -13.352 1 95.44 71 PHE B CA 1
ATOM 1833 C C . PHE B 1 71 ? 12.648 -9.945 -12.211 1 95.44 71 PHE B C 1
ATOM 1835 O O . PHE B 1 71 ? 13.305 -9.609 -11.219 1 95.44 71 PHE B O 1
ATOM 1842 N N . CYS B 1 72 ? 12.188 -11.164 -12.336 1 96.75 72 CYS B N 1
ATOM 1843 C CA . CYS B 1 72 ? 12.344 -12.195 -11.32 1 96.75 72 CYS B CA 1
ATOM 1844 C C . CYS B 1 72 ? 13.812 -12.578 -11.148 1 96.75 72 CYS B C 1
ATOM 1846 O O . CYS B 1 72 ? 14.289 -12.734 -10.023 1 96.75 72 CYS B O 1
ATOM 1848 N N . LYS B 1 73 ? 14.523 -12.711 -12.219 1 96.44 73 LYS B N 1
ATOM 1849 C CA . LYS B 1 73 ? 15.938 -13.086 -12.18 1 96.44 73 LYS B CA 1
ATOM 1850 C C . LYS B 1 73 ? 16.766 -12.031 -11.453 1 96.44 73 LYS B C 1
ATOM 1852 O O . LYS B 1 73 ? 17.594 -12.359 -10.602 1 96.44 73 LYS B O 1
ATOM 1857 N N . MET B 1 74 ? 16.531 -10.805 -11.703 1 95.12 74 MET B N 1
ATOM 1858 C CA . MET B 1 74 ? 17.281 -9.695 -11.117 1 95.12 74 MET B CA 1
ATOM 1859 C C . MET B 1 74 ? 17.094 -9.641 -9.609 1 95.12 74 MET B C 1
ATOM 1861 O O . MET B 1 74 ? 18.031 -9.297 -8.875 1 95.12 74 MET B O 1
ATOM 1865 N N . LEU B 1 75 ? 15.945 -10.016 -9.18 1 94.12 75 LEU B N 1
ATOM 1866 C CA . LEU B 1 75 ? 15.641 -9.93 -7.758 1 94.12 75 LEU B CA 1
ATOM 1867 C C . LEU B 1 75 ? 15.781 -11.289 -7.086 1 94.12 75 LEU B C 1
ATOM 1869 O O . LEU B 1 75 ? 15.445 -11.445 -5.91 1 94.12 75 LEU B O 1
ATOM 1873 N N . VAL B 1 76 ? 16.219 -12.273 -7.805 1 95 76 VAL B N 1
ATOM 1874 C CA . VAL B 1 76 ? 16.469 -13.633 -7.328 1 95 76 VAL B CA 1
ATOM 1875 C C . VAL B 1 76 ? 15.18 -14.227 -6.762 1 95 76 VAL B C 1
ATOM 1877 O O . VAL B 1 76 ? 15.18 -14.789 -5.664 1 95 76 VAL B O 1
ATOM 1880 N N . ILE B 1 77 ? 14.125 -14.008 -7.52 1 95.81 77 ILE B N 1
ATOM 1881 C CA . ILE B 1 77 ? 12.828 -14.578 -7.172 1 95.81 77 ILE B CA 1
ATOM 1882 C C . ILE B 1 77 ? 12.586 -15.844 -7.984 1 95.81 77 ILE B C 1
ATOM 1884 O O . ILE B 1 77 ? 12.781 -15.859 -9.203 1 95.81 77 ILE B O 1
ATOM 1888 N N . GLU B 1 78 ? 12.25 -16.906 -7.344 1 96.06 78 GLU B N 1
ATOM 1889 C CA . GLU B 1 78 ? 11.805 -18.109 -8.055 1 96.06 78 GLU B CA 1
ATOM 1890 C C . GLU B 1 78 ? 10.375 -17.953 -8.555 1 96.06 78 GLU B C 1
ATOM 1892 O O . GLU B 1 78 ? 9.453 -17.766 -7.758 1 96.06 78 GLU B O 1
ATOM 1897 N N . HIS B 1 79 ? 10.203 -18.031 -9.844 1 95.62 79 HIS B N 1
ATOM 1898 C CA . HIS B 1 79 ? 8.867 -17.922 -10.422 1 95.62 79 HIS B CA 1
ATOM 1899 C C . HIS B 1 79 ? 8.312 -19.281 -10.789 1 95.62 79 HIS B C 1
ATOM 1901 O O . HIS B 1 79 ? 8.938 -20.031 -11.555 1 95.62 79 HIS B O 1
ATOM 1907 N N . VAL B 1 80 ? 7.164 -19.594 -10.234 1 91.75 80 VAL B N 1
ATOM 1908 C CA . VAL B 1 80 ? 6.496 -20.859 -10.508 1 91.75 80 VAL B CA 1
ATOM 1909 C C . VAL B 1 80 ? 5.145 -20.594 -11.164 1 91.75 80 VAL B C 1
ATOM 1911 O O . VAL B 1 80 ? 4.332 -19.812 -10.648 1 91.75 80 VAL B O 1
ATOM 1914 N N . THR B 1 81 ? 4.949 -21.188 -12.312 1 89.19 81 THR B N 1
ATOM 1915 C CA . THR B 1 81 ? 3.658 -21.047 -12.984 1 89.19 81 THR B CA 1
ATOM 1916 C C . THR B 1 81 ? 2.787 -22.266 -12.727 1 89.19 81 THR B C 1
ATOM 1918 O O . THR B 1 81 ? 3.287 -23.391 -12.68 1 89.19 81 THR B O 1
ATOM 1921 N N . THR B 1 82 ? 1.593 -21.969 -12.375 1 80.31 82 THR B N 1
ATOM 1922 C CA . THR B 1 82 ? 0.641 -23.062 -12.172 1 80.31 82 THR B CA 1
ATOM 1923 C C . THR B 1 82 ? -0.514 -22.953 -13.164 1 80.31 82 THR B C 1
ATOM 1925 O O . THR B 1 82 ? -1.016 -21.859 -13.43 1 80.31 82 THR B O 1
ATOM 1928 N N . PRO B 1 83 ? -0.903 -24.172 -13.719 1 73.62 83 PRO B N 1
ATOM 1929 C CA . PRO B 1 83 ? -2.045 -24.125 -14.633 1 73.62 83 PRO B CA 1
ATOM 1930 C C . PRO B 1 83 ? -3.312 -23.594 -13.961 1 73.62 83 PRO B C 1
ATOM 1932 O O . PRO B 1 83 ? -3.525 -23.812 -12.766 1 73.62 83 PRO B O 1
ATOM 1935 N N . PRO B 1 84 ? -3.986 -22.719 -14.711 1 61.25 84 PRO B N 1
ATOM 1936 C CA . PRO B 1 84 ? -5.199 -22.094 -14.172 1 61.25 84 PRO B CA 1
ATOM 1937 C C . PRO B 1 84 ? -6.121 -23.094 -13.477 1 61.25 84 PRO B C 1
ATOM 1939 O O . PRO B 1 84 ? -6.844 -22.734 -12.547 1 61.25 84 PRO B O 1
ATOM 1942 N N . TYR B 1 85 ? -6.176 -24.297 -14.062 1 55.44 85 TYR B N 1
ATOM 1943 C CA . TYR B 1 85 ? -7.152 -25.266 -13.57 1 55.44 85 TYR B CA 1
ATOM 1944 C C . TYR B 1 85 ? -6.699 -25.875 -12.258 1 55.44 85 TYR B C 1
ATOM 1946 O O . TYR B 1 85 ? -7.461 -26.594 -11.602 1 55.44 85 TYR B O 1
ATOM 1954 N N . HIS B 1 86 ? -5.617 -25.547 -11.844 1 55.56 86 HIS B N 1
ATOM 1955 C CA . HIS B 1 86 ? -5.191 -26.078 -10.562 1 55.56 86 HIS B CA 1
ATOM 1956 C C . HIS B 1 86 ? -5.531 -25.125 -9.422 1 55.56 86 HIS B C 1
ATOM 1958 O O . HIS B 1 86 ? -5.098 -23.969 -9.43 1 55.56 86 HIS B O 1
ATOM 1964 N N . SER B 1 87 ? -6.641 -25.469 -8.828 1 50.53 87 SER B N 1
ATOM 1965 C CA . SER B 1 87 ? -7.199 -24.719 -7.703 1 50.53 87 SER B CA 1
ATOM 1966 C C . SER B 1 87 ? -6.102 -24.234 -6.754 1 50.53 87 SER B C 1
ATOM 1968 O O . SER B 1 87 ? -5.332 -25.047 -6.234 1 50.53 87 SER B O 1
ATOM 1970 N N . ARG B 1 88 ? -5.32 -23.266 -7.062 1 54.53 88 ARG B N 1
ATOM 1971 C CA . ARG B 1 88 ? -4.438 -22.828 -5.98 1 54.53 88 ARG B CA 1
ATOM 1972 C C . ARG B 1 88 ? -5.238 -22.406 -4.758 1 54.53 88 ARG B C 1
ATOM 1974 O O . ARG B 1 88 ? -5.969 -21.422 -4.801 1 54.53 88 ARG B O 1
ATOM 1981 N N . SER B 1 89 ? -5.523 -23.328 -3.965 1 56.75 89 SER B N 1
ATOM 1982 C CA . SER B 1 89 ? -6.301 -23.156 -2.74 1 56.75 89 SER B CA 1
ATOM 1983 C C . SER B 1 89 ? -5.984 -21.828 -2.064 1 56.75 89 SER B C 1
ATOM 1985 O O . SER B 1 89 ? -6.891 -21.109 -1.636 1 56.75 89 SER B O 1
ATOM 1987 N N . ASN B 1 90 ? -4.711 -21.5 -2.01 1 57.44 90 ASN B N 1
ATOM 1988 C CA . ASN B 1 90 ? -4.367 -20.453 -1.059 1 57.44 90 ASN B CA 1
ATOM 1989 C C . ASN B 1 90 ? -4.762 -19.062 -1.58 1 57.44 90 ASN B C 1
ATOM 1991 O O . ASN B 1 90 ? -5.191 -18.203 -0.81 1 57.44 90 ASN B O 1
ATOM 1995 N N . GLY B 1 91 ? -4.887 -18.859 -2.834 1 65.12 91 GLY B N 1
ATOM 1996 C CA . GLY B 1 91 ? -5.254 -17.547 -3.367 1 65.12 91 GLY B CA 1
ATOM 1997 C C . GLY B 1 91 ? -6.625 -17.531 -4.016 1 65.12 91 GLY B C 1
ATOM 1998 O O . GLY B 1 91 ? -7.223 -16.469 -4.195 1 65.12 91 GLY B O 1
ATOM 1999 N N . GLN B 1 92 ? -7.223 -18.719 -4.117 1 73.81 92 GLN B N 1
ATOM 2000 C CA . GLN B 1 92 ? -8.461 -18.828 -4.879 1 73.81 92 GLN B CA 1
ATOM 2001 C C . GLN B 1 92 ? -9.656 -18.328 -4.07 1 73.81 92 GLN B C 1
ATOM 2003 O O . GLN B 1 92 ? -10.555 -17.688 -4.617 1 73.81 92 GLN B O 1
ATOM 2008 N N . ALA B 1 93 ? -9.617 -18.641 -2.762 1 77.31 93 ALA B N 1
ATOM 2009 C CA . ALA B 1 93 ? -10.742 -18.203 -1.929 1 77.31 93 ALA B CA 1
ATOM 2010 C C . ALA B 1 93 ? -10.867 -16.688 -1.929 1 77.31 93 ALA B C 1
ATOM 2012 O O . ALA B 1 93 ? -11.969 -16.141 -2.07 1 77.31 93 ALA B O 1
ATOM 2013 N N . PHE B 1 94 ? -9.758 -16.016 -1.819 1 88.06 94 PHE B N 1
ATOM 2014 C CA . PHE B 1 94 ? -9.797 -14.562 -1.853 1 88.06 94 PHE B CA 1
ATOM 2015 C C . PHE B 1 94 ? -10.273 -14.062 -3.211 1 88.06 94 PHE B C 1
ATOM 2017 O O . PHE B 1 94 ? -11.094 -13.148 -3.287 1 88.06 94 PHE B O 1
ATOM 2024 N N . TYR B 1 95 ? -9.781 -14.727 -4.203 1 84.38 95 TYR B N 1
ATOM 2025 C CA . TYR B 1 95 ? -10.094 -14.312 -5.562 1 84.38 95 TYR B CA 1
ATOM 2026 C C . TYR B 1 95 ? -11.594 -14.359 -5.816 1 84.38 95 TYR B C 1
ATOM 2028 O O . TYR B 1 95 ? -12.172 -13.414 -6.363 1 84.38 95 TYR B O 1
ATOM 2036 N N . ASP B 1 96 ? -12.188 -15.375 -5.406 1 84.19 96 ASP B N 1
ATOM 2037 C CA . ASP B 1 96 ? -13.625 -15.539 -5.598 1 84.19 96 ASP B CA 1
ATOM 2038 C C . ASP B 1 96 ? -14.406 -14.477 -4.832 1 84.19 96 ASP B C 1
ATOM 2040 O O . ASP B 1 96 ? -15.367 -13.914 -5.355 1 84.19 96 ASP B O 1
ATOM 2044 N N . THR B 1 97 ? -13.992 -14.297 -3.631 1 87.31 97 THR B N 1
ATOM 2045 C CA . THR B 1 97 ? -14.656 -13.297 -2.805 1 87.31 97 THR B CA 1
ATOM 2046 C C . THR B 1 97 ? -14.492 -11.906 -3.4 1 87.31 97 THR B C 1
ATOM 2048 O O . THR B 1 97 ? -15.461 -11.141 -3.494 1 87.31 97 THR B O 1
ATOM 2051 N N . PHE B 1 98 ? -13.297 -11.586 -3.811 1 90.44 98 PHE B N 1
ATOM 2052 C CA . PHE B 1 98 ? -12.977 -10.312 -4.434 1 90.44 98 PHE B CA 1
ATOM 2053 C C . PHE B 1 98 ? -13.844 -10.078 -5.66 1 90.44 98 PHE B C 1
ATOM 2055 O O . PHE B 1 98 ? -14.445 -9.008 -5.809 1 90.44 98 PHE B O 1
ATOM 2062 N N . LYS B 1 99 ? -13.961 -11.016 -6.492 1 88.31 99 LYS B N 1
ATOM 2063 C CA . LYS B 1 99 ? -14.75 -10.891 -7.715 1 88.31 99 LYS B CA 1
ATOM 2064 C C . LYS B 1 99 ? -16.219 -10.617 -7.402 1 88.31 99 LYS B C 1
ATOM 2066 O O . LYS B 1 99 ? -16.859 -9.797 -8.07 1 88.31 99 LYS B O 1
ATOM 2071 N N . ARG B 1 100 ? -16.703 -11.25 -6.422 1 88.94 100 ARG B N 1
ATOM 2072 C CA . ARG B 1 100 ? -18.094 -11.062 -6.023 1 88.94 100 ARG B CA 1
ATOM 2073 C C . ARG B 1 100 ? -18.344 -9.633 -5.559 1 88.94 100 ARG B C 1
ATOM 2075 O O . ARG B 1 100 ? -19.359 -9.023 -5.914 1 88.94 100 ARG B O 1
ATOM 2082 N N . VAL B 1 101 ? -17.422 -9.141 -4.836 1 88.75 101 VAL B N 1
ATOM 2083 C CA . VAL B 1 101 ? -17.547 -7.797 -4.281 1 88.75 101 VAL B CA 1
ATOM 2084 C C . VAL B 1 101 ? -17.547 -6.77 -5.406 1 88.75 101 VAL B C 1
ATOM 2086 O O . VAL B 1 101 ? -18.391 -5.863 -5.43 1 88.75 101 VAL B O 1
ATOM 2089 N N . ILE B 1 102 ? -16.656 -6.875 -6.371 1 88.06 102 ILE B N 1
ATOM 2090 C CA . ILE B 1 102 ? -16.516 -5.91 -7.457 1 88.06 102 ILE B CA 1
ATOM 2091 C C . ILE B 1 102 ? -17.75 -5.977 -8.359 1 88.06 102 ILE B C 1
ATOM 2093 O O . ILE B 1 102 ? -18.266 -4.941 -8.805 1 88.06 102 ILE B O 1
ATOM 2097 N N . LYS B 1 103 ? -18.203 -7.137 -8.617 1 87.44 103 LYS B N 1
ATOM 2098 C CA . LYS B 1 103 ? -19.375 -7.32 -9.477 1 87.44 103 LYS B CA 1
ATOM 2099 C C . LYS B 1 103 ? -20.625 -6.715 -8.852 1 87.44 103 LYS B C 1
ATOM 2101 O O . LYS B 1 103 ? -21.5 -6.219 -9.562 1 87.44 103 LYS B O 1
ATOM 2106 N N . LYS B 1 104 ? -20.703 -6.777 -7.629 1 86.81 104 LYS B N 1
ATOM 2107 C CA . LYS B 1 104 ? -21.875 -6.266 -6.93 1 86.81 104 LYS B CA 1
ATOM 2108 C C . LYS B 1 104 ? -21.844 -4.742 -6.844 1 86.81 104 LYS B C 1
ATOM 2110 O O . LYS B 1 104 ? -22.891 -4.102 -6.711 1 86.81 104 LYS B O 1
ATOM 2115 N N . ALA B 1 105 ? -20.688 -4.168 -6.938 1 81.81 105 ALA B N 1
ATOM 2116 C CA . ALA B 1 105 ? -20.562 -2.715 -6.844 1 81.81 105 ALA B CA 1
ATOM 2117 C C . ALA B 1 105 ? -21.141 -2.035 -8.078 1 81.81 105 ALA B C 1
ATOM 2119 O O . ALA B 1 105 ? -21.031 -2.555 -9.195 1 81.81 105 ALA B O 1
ATOM 2120 N N . ASN B 1 106 ? -21.906 -1.032 -8.062 1 71.38 106 ASN B N 1
ATOM 2121 C CA . ASN B 1 106 ? -22.75 -0.468 -9.109 1 71.38 106 ASN B CA 1
ATOM 2122 C C . ASN B 1 106 ? -21.953 0.436 -10.047 1 71.38 106 ASN B C 1
ATOM 2124 O O . ASN B 1 106 ? -22.25 0.507 -11.242 1 71.38 106 ASN B O 1
ATOM 2128 N N . ASN B 1 107 ? -21.203 1.408 -9.516 1 68.38 107 ASN B N 1
ATOM 2129 C CA . ASN B 1 107 ? -20.469 2.336 -10.367 1 68.38 107 ASN B CA 1
ATOM 2130 C C . ASN B 1 107 ? -18.969 2.328 -10.055 1 68.38 107 ASN B C 1
ATOM 2132 O O . ASN B 1 107 ? -18.562 1.82 -9.008 1 68.38 107 ASN B O 1
ATOM 2136 N N . GLU B 1 108 ? -18.203 2.834 -11.07 1 61.94 108 GLU B N 1
ATOM 2137 C CA . GLU B 1 108 ? -16.75 2.762 -11.023 1 61.94 108 GLU B CA 1
ATOM 2138 C C . GLU B 1 108 ? -16.203 3.389 -9.75 1 61.94 108 GLU B C 1
ATOM 2140 O O . GLU B 1 108 ? -15.297 2.838 -9.109 1 61.94 108 GLU B O 1
ATOM 2145 N N . ASP B 1 109 ? -16.656 4.625 -9.469 1 62.03 109 ASP B N 1
ATOM 2146 C CA . ASP B 1 109 ? -16.188 5.312 -8.273 1 62.03 109 ASP B CA 1
ATOM 2147 C C . ASP B 1 109 ? -16.5 4.504 -7.016 1 62.03 109 ASP B C 1
ATOM 2149 O O . ASP B 1 109 ? -15.68 4.426 -6.094 1 62.03 109 ASP B O 1
ATOM 2153 N N . MET B 1 110 ? -17.5 3.904 -7.195 1 65.06 110 MET B N 1
ATOM 2154 C CA . MET B 1 110 ? -17.953 3.09 -6.07 1 65.06 110 MET B CA 1
ATOM 2155 C C . MET B 1 110 ? -17.156 1.794 -5.984 1 65.06 110 MET B C 1
ATOM 2157 O O . MET B 1 110 ? -16.938 1.267 -4.891 1 65.06 110 MET B O 1
ATOM 2161 N N . ASN B 1 111 ? -16.469 1.626 -7.121 1 78.12 111 ASN B N 1
ATOM 2162 C CA . ASN B 1 111 ? -15.742 0.362 -7.148 1 78.12 111 ASN B CA 1
ATOM 2163 C C . ASN B 1 111 ? -14.445 0.444 -6.34 1 78.12 111 ASN B C 1
ATOM 2165 O O . ASN B 1 111 ? -14.125 -0.473 -5.582 1 78.12 111 ASN B O 1
ATOM 2169 N N . ASP B 1 112 ? -13.859 1.594 -6.473 1 84.62 112 ASP B N 1
ATOM 2170 C CA . ASP B 1 112 ? -12.594 1.725 -5.754 1 84.62 112 ASP B CA 1
ATOM 2171 C C . ASP B 1 112 ? -12.828 1.816 -4.246 1 84.62 112 ASP B C 1
ATOM 2173 O O . ASP B 1 112 ? -12.117 1.181 -3.465 1 84.62 112 ASP B O 1
ATOM 2177 N N . LEU B 1 113 ? -13.805 2.658 -3.934 1 87.19 113 LEU B N 1
ATOM 2178 C CA . LEU B 1 113 ? -14.133 2.795 -2.52 1 87.19 113 LEU B CA 1
ATOM 2179 C C . LEU B 1 113 ? -14.625 1.472 -1.946 1 87.19 113 LEU B C 1
ATOM 2181 O O . LEU B 1 113 ? -14.219 1.072 -0.853 1 87.19 113 LEU B O 1
ATOM 2185 N N . ALA B 1 114 ? -15.445 0.811 -2.691 1 88.88 114 ALA B N 1
ATOM 2186 C CA . ALA B 1 114 ? -15.977 -0.483 -2.268 1 88.88 114 ALA B CA 1
ATOM 2187 C C . ALA B 1 114 ? -14.859 -1.504 -2.094 1 88.88 114 ALA B C 1
ATOM 2189 O O . ALA B 1 114 ? -14.867 -2.289 -1.143 1 88.88 114 ALA B O 1
ATOM 2190 N N . LEU B 1 115 ? -13.953 -1.489 -2.967 1 92.06 115 LEU B N 1
ATOM 2191 C CA . LEU B 1 115 ? -12.82 -2.398 -2.879 1 92.06 115 LEU B CA 1
ATOM 2192 C C . LEU B 1 115 ? -12.023 -2.148 -1.605 1 92.06 115 LEU B C 1
ATOM 2194 O O . LEU B 1 115 ? -11.672 -3.092 -0.893 1 92.06 115 LEU B O 1
ATOM 2198 N N . GLN B 1 116 ? -11.758 -0.878 -1.372 1 92.75 116 GLN B N 1
ATOM 2199 C CA . GLN B 1 116 ? -10.969 -0.555 -0.19 1 92.75 116 GLN B CA 1
ATOM 2200 C C . GLN B 1 116 ? -11.711 -0.922 1.089 1 92.75 116 GLN B C 1
ATOM 2202 O O . GLN B 1 116 ? -11.102 -1.373 2.061 1 92.75 116 GLN B O 1
ATOM 2207 N N . GLN B 1 117 ? -12.992 -0.694 1.085 1 91.69 117 GLN B N 1
ATOM 2208 C CA . GLN B 1 117 ? -13.789 -1.093 2.238 1 91.69 117 GLN B CA 1
ATOM 2209 C C . GLN B 1 117 ? -13.758 -2.605 2.432 1 91.69 117 GLN B C 1
ATOM 2211 O O . GLN B 1 117 ? -13.594 -3.09 3.553 1 91.69 117 GLN B O 1
ATOM 2216 N N . PHE B 1 118 ? -13.938 -3.285 1.363 1 93.31 118 PHE B N 1
ATOM 2217 C CA . PHE B 1 118 ? -13.867 -4.742 1.407 1 93.31 118 PHE B CA 1
ATOM 2218 C C . PHE B 1 118 ? -12.531 -5.207 1.958 1 93.31 118 PHE B C 1
ATOM 2220 O O . PHE B 1 118 ? -12.477 -6.035 2.871 1 93.31 118 PHE B O 1
ATOM 2227 N N . LEU B 1 119 ? -11.453 -4.676 1.433 1 95.38 119 LEU B N 1
ATOM 2228 C CA . LEU B 1 119 ? -10.109 -5.078 1.848 1 95.38 119 LEU B CA 1
ATOM 2229 C C . LEU B 1 119 ? -9.883 -4.762 3.322 1 95.38 119 LEU B C 1
ATOM 2231 O O . LEU B 1 119 ? -9.273 -5.559 4.043 1 95.38 119 LEU B O 1
ATOM 2235 N N . SER B 1 120 ? -10.336 -3.58 3.768 1 94.06 120 SER B N 1
ATOM 2236 C CA . SER B 1 120 ? -10.188 -3.172 5.16 1 94.06 120 SER B CA 1
ATOM 2237 C C . SER B 1 120 ? -10.797 -4.195 6.109 1 94.06 120 SER B C 1
ATOM 2239 O O . SER B 1 120 ? -10.188 -4.562 7.113 1 94.06 120 SER B O 1
ATOM 2241 N N . VAL B 1 121 ? -11.93 -4.672 5.77 1 93.5 121 VAL B N 1
ATOM 2242 C CA . VAL B 1 121 ? -12.633 -5.637 6.605 1 93.5 121 VAL B CA 1
ATOM 2243 C C . VAL B 1 121 ? -11.969 -7.008 6.496 1 93.5 121 VAL B C 1
ATOM 2245 O O . VAL B 1 121 ? -11.719 -7.668 7.508 1 93.5 121 VAL B O 1
ATOM 2248 N N . TYR B 1 122 ? -11.711 -7.418 5.32 1 93.19 122 TYR B N 1
ATOM 2249 C CA . TYR B 1 122 ? -11.109 -8.727 5.078 1 93.19 122 TYR B CA 1
ATOM 2250 C C . TYR B 1 122 ? -9.812 -8.891 5.852 1 93.19 122 TYR B C 1
ATOM 2252 O O . TYR B 1 122 ? -9.547 -9.953 6.422 1 93.19 122 TYR B O 1
ATOM 2260 N N . ARG B 1 123 ? -8.992 -7.887 5.941 1 93.06 123 ARG B N 1
ATOM 2261 C CA . ARG B 1 123 ? -7.645 -7.926 6.504 1 93.06 123 ARG B CA 1
ATOM 2262 C C . ARG B 1 123 ? -7.691 -8.086 8.023 1 93.06 123 ARG B C 1
ATOM 2264 O O . ARG B 1 123 ? -6.734 -8.57 8.625 1 93.06 123 ARG B O 1
ATOM 2271 N N . VAL B 1 124 ? -8.805 -7.656 8.609 1 92.62 124 VAL B N 1
ATOM 2272 C CA . VAL B 1 124 ? -8.844 -7.68 10.07 1 92.62 124 VAL B CA 1
ATOM 2273 C C . VAL B 1 124 ? -9.781 -8.797 10.547 1 92.62 124 VAL B C 1
ATOM 2275 O O . VAL B 1 124 ? -9.945 -9 11.75 1 92.62 124 VAL B O 1
ATOM 2278 N N . THR B 1 125 ? -10.445 -9.469 9.625 1 92.06 125 THR B N 1
ATOM 2279 C CA . THR B 1 125 ? -11.336 -10.57 9.953 1 92.06 125 THR B CA 1
ATOM 2280 C C . THR B 1 125 ? -10.547 -11.867 10.125 1 92.06 125 THR B C 1
ATOM 2282 O O . THR B 1 125 ? -9.688 -12.195 9.297 1 92.06 125 THR B O 1
ATOM 2285 N N . PRO B 1 126 ? -10.836 -12.547 11.234 1 91.62 126 PRO B N 1
ATOM 2286 C CA . PRO B 1 126 ? -10.188 -13.852 11.383 1 91.62 126 PRO B CA 1
ATOM 2287 C C . PRO B 1 126 ? -10.375 -14.742 10.164 1 91.62 126 PRO B C 1
ATOM 2289 O O . PRO B 1 126 ? -11.414 -14.695 9.508 1 91.62 126 PRO B O 1
ATOM 2292 N N . ASN B 1 127 ? -9.32 -15.461 9.844 1 86.44 127 ASN B N 1
ATOM 2293 C CA . ASN B 1 127 ? -9.281 -16.312 8.648 1 86.44 127 ASN B CA 1
ATOM 2294 C C . ASN B 1 127 ? -8.953 -17.75 9 1 86.44 127 ASN B C 1
ATOM 2296 O O . ASN B 1 127 ? -7.918 -18.031 9.609 1 86.44 127 ASN B O 1
ATOM 2300 N N . ALA B 1 128 ? -9.773 -18.641 8.539 1 85.19 128 ALA B N 1
ATOM 2301 C CA . ALA B 1 128 ? -9.625 -20.062 8.875 1 85.19 128 ALA B CA 1
ATOM 2302 C C . ALA B 1 128 ? -8.391 -20.656 8.203 1 85.19 128 ALA B C 1
ATOM 2304 O O . ALA B 1 128 ? -7.852 -21.672 8.664 1 85.19 128 ALA B O 1
ATOM 2305 N N . ASN B 1 129 ? -7.922 -20.062 7.188 1 83.31 129 ASN B N 1
ATOM 2306 C CA . ASN B 1 129 ? -6.805 -20.609 6.426 1 83.31 129 ASN B CA 1
ATOM 2307 C C . ASN B 1 129 ? -5.465 -20.094 6.953 1 83.31 129 ASN B C 1
ATOM 2309 O O . ASN B 1 129 ? -4.414 -20.422 6.402 1 83.31 129 ASN B O 1
ATOM 2313 N N . THR B 1 130 ? -5.508 -19.25 8.047 1 84.62 130 THR B N 1
ATOM 2314 C CA . THR B 1 130 ? -4.281 -18.75 8.656 1 84.62 130 THR B CA 1
ATOM 2315 C C . THR B 1 130 ? -3.971 -19.484 9.953 1 84.62 130 THR B C 1
ATOM 2317 O O . THR B 1 130 ? -4.848 -20.125 10.531 1 84.62 130 THR B O 1
ATOM 2320 N N . PRO B 1 131 ? -2.691 -19.406 10.305 1 81.25 131 PRO B N 1
ATOM 2321 C CA . PRO B 1 131 ? -2.344 -20.031 11.578 1 81.25 131 PRO B CA 1
ATOM 2322 C C . PRO B 1 131 ? -3.207 -19.531 12.742 1 81.25 131 PRO B C 1
ATOM 2324 O O . PRO B 1 131 ? -3.373 -18.328 12.914 1 81.25 131 PRO B O 1
ATOM 2327 N N . SER B 1 132 ? -3.854 -20.453 13.539 1 85.19 132 SER B N 1
ATOM 2328 C CA . SER B 1 132 ? -4.633 -20.203 14.75 1 85.19 132 SER B CA 1
ATOM 2329 C C . SER B 1 132 ? -5.848 -19.328 14.453 1 85.19 132 SER B C 1
ATOM 2331 O O . SER B 1 132 ? -6.371 -18.672 15.352 1 85.19 132 SER B O 1
ATOM 2333 N N . GLY B 1 133 ? -6.086 -19.172 13.18 1 88.62 133 GLY B N 1
ATOM 2334 C CA . GLY B 1 133 ? -7.273 -18.422 12.812 1 88.62 133 GLY B CA 1
ATOM 2335 C C . GLY B 1 133 ? -7.102 -16.922 12.977 1 88.62 133 GLY B C 1
ATOM 2336 O O . GLY B 1 133 ? -8.086 -16.188 13.109 1 88.62 133 GLY B O 1
ATOM 2337 N N . MET B 1 134 ? -5.914 -16.531 13.008 1 88.81 134 MET B N 1
ATOM 2338 C CA . MET B 1 134 ? -5.629 -15.109 13.164 1 88.81 134 MET B CA 1
ATOM 2339 C C . MET B 1 134 ? -5.977 -14.344 11.891 1 88.81 134 MET B C 1
ATOM 2341 O O . MET B 1 134 ? -5.996 -14.922 10.805 1 88.81 134 MET B O 1
ATOM 2345 N N . SER B 1 135 ? -6.281 -13.07 12.039 1 91.12 135 SER B N 1
ATOM 2346 C CA . SER B 1 135 ? -6.504 -12.242 10.859 1 91.12 135 SER B CA 1
ATOM 2347 C C . SER B 1 135 ? -5.207 -11.984 10.102 1 91.12 135 SER B C 1
ATOM 2349 O O . SER B 1 135 ? -4.117 -12.227 10.633 1 91.12 135 SER B O 1
ATOM 2351 N N . ASN B 1 136 ? -5.379 -11.562 8.812 1 91.31 136 ASN B N 1
ATOM 2352 C CA . ASN B 1 136 ? -4.203 -11.203 8.023 1 91.31 136 ASN B CA 1
ATOM 2353 C C . ASN B 1 136 ? -3.354 -10.148 8.734 1 91.31 136 ASN B C 1
ATOM 2355 O O . ASN B 1 136 ? -2.133 -10.289 8.82 1 91.31 136 ASN B O 1
ATOM 2359 N N . ALA B 1 137 ? -4.023 -9.148 9.273 1 89.88 137 ALA B N 1
ATOM 2360 C CA . ALA B 1 137 ? -3.344 -8.023 9.914 1 89.88 137 ALA B CA 1
ATOM 2361 C C . ALA B 1 137 ? -2.59 -8.477 11.164 1 89.88 137 ALA B C 1
ATOM 2363 O O . ALA B 1 137 ? -1.476 -8.016 11.422 1 89.88 137 ALA B O 1
ATOM 2364 N N . GLU B 1 138 ? -3.141 -9.344 11.945 1 87.38 138 GLU B N 1
ATOM 2365 C CA . GLU B 1 138 ? -2.5 -9.844 13.156 1 87.38 138 GLU B CA 1
ATOM 2366 C C . GLU B 1 138 ? -1.213 -10.594 12.836 1 87.38 138 GLU B C 1
ATOM 2368 O O . GLU B 1 138 ? -0.255 -10.562 13.609 1 87.38 138 GLU B O 1
ATOM 2373 N N . LEU B 1 139 ? -1.216 -11.234 11.758 1 85.12 139 LEU B N 1
ATOM 2374 C CA . LEU B 1 139 ? -0.046 -12.016 11.375 1 85.12 139 LEU B CA 1
ATOM 2375 C C . LEU B 1 139 ? 1.038 -11.117 10.781 1 85.12 139 LEU B C 1
ATOM 2377 O O . LEU B 1 139 ? 2.229 -11.406 10.922 1 85.12 139 LEU B O 1
ATOM 2381 N N . LEU B 1 140 ? 0.662 -10.039 10.156 1 86 140 LEU B N 1
ATOM 2382 C CA . LEU B 1 140 ? 1.61 -9.195 9.438 1 86 140 LEU B CA 1
ATOM 2383 C C . LEU B 1 140 ? 2.16 -8.102 10.344 1 86 140 LEU B C 1
ATOM 2385 O O . LEU B 1 140 ? 3.357 -7.805 10.312 1 86 140 LEU B O 1
ATOM 2389 N N . PHE B 1 141 ? 1.305 -7.508 11.102 1 83.56 141 PHE B N 1
ATOM 2390 C CA . PHE B 1 141 ? 1.729 -6.328 11.844 1 83.56 141 PHE B CA 1
ATOM 2391 C C . PHE B 1 141 ? 2.055 -6.688 13.289 1 83.56 141 PHE B C 1
ATOM 2393 O O . PHE B 1 141 ? 1.507 -7.645 13.828 1 83.56 141 PHE B O 1
ATOM 2400 N N . ALA B 1 142 ? 3.082 -5.957 13.766 1 67.19 142 ALA B N 1
ATOM 2401 C CA . ALA B 1 142 ? 3.459 -6.078 15.172 1 67.19 142 ALA B CA 1
ATOM 2402 C C . ALA B 1 142 ? 2.328 -5.613 16.078 1 67.19 142 ALA B C 1
ATOM 2404 O O . ALA B 1 142 ? 1.551 -4.727 15.719 1 67.19 142 ALA B O 1
ATOM 2405 N N . ARG B 1 143 ? 1.966 -6.543 17 1 57.94 143 ARG B N 1
ATOM 2406 C CA . ARG B 1 143 ? 0.983 -6.148 18 1 57.94 143 ARG B CA 1
ATOM 2407 C C . ARG B 1 143 ? 1.455 -4.926 18.781 1 57.94 143 ARG B C 1
ATOM 2409 O O . ARG B 1 143 ? 2.59 -4.891 19.266 1 57.94 143 ARG B O 1
ATOM 2416 N N . ASN B 1 144 ? 1.338 -3.844 18.25 1 47.38 144 ASN B N 1
ATOM 2417 C CA . ASN B 1 144 ? 1.772 -2.713 19.062 1 47.38 144 ASN B CA 1
ATOM 2418 C C . ASN B 1 144 ? 1.399 -2.9 20.531 1 47.38 144 ASN B C 1
ATOM 2420 O O . ASN B 1 144 ? 0.216 -2.957 20.875 1 47.38 144 ASN B O 1
ATOM 2424 N N . ARG B 1 145 ? 2.012 -3.734 21.25 1 40.56 145 ARG B N 1
ATOM 2425 C CA . ARG B 1 145 ? 1.874 -3.766 22.703 1 40.56 145 ARG B CA 1
ATOM 2426 C C . ARG B 1 145 ? 1.71 -2.357 23.266 1 40.56 145 ARG B C 1
ATOM 2428 O O . ARG B 1 145 ? 1.217 -2.186 24.375 1 40.56 145 ARG B O 1
ATOM 2435 N N . ALA B 1 146 ? 2.564 -1.398 22.906 1 34.22 146 ALA B N 1
ATOM 2436 C CA . ALA B 1 146 ? 2.5 -0.169 23.703 1 34.22 146 ALA B CA 1
ATOM 2437 C C . ALA B 1 146 ? 1.108 0.453 23.625 1 34.22 146 ALA B C 1
ATOM 2439 O O . ALA B 1 146 ? 0.652 1.073 24.594 1 34.22 146 ALA B O 1
ATOM 2440 N N . ILE B 1 147 ? 0.371 0.439 22.438 1 35.72 147 ILE B N 1
ATOM 2441 C CA . ILE B 1 147 ? -0.838 1.254 22.484 1 35.72 147 ILE B CA 1
ATOM 2442 C C . ILE B 1 147 ? -1.94 0.507 23.219 1 35.72 147 ILE B C 1
ATOM 2444 O O . ILE B 1 147 ? -2.885 1.121 23.734 1 35.72 147 ILE B O 1
ATOM 2448 N N . LEU B 1 148 ? -2.18 -0.741 23.047 1 32.69 148 LEU B N 1
ATOM 2449 C CA . LEU B 1 148 ? -3.244 -1.262 23.891 1 32.69 148 LEU B CA 1
ATOM 2450 C C . LEU B 1 148 ? -2.9 -1.073 25.375 1 32.69 148 LEU B C 1
ATOM 2452 O O . LEU B 1 148 ? -3.779 -1.153 26.234 1 32.69 148 LEU B O 1
ATOM 2456 N N . LEU B 1 149 ? -1.675 -1.021 25.797 1 31.77 149 LEU B N 1
ATOM 2457 C CA . LEU B 1 149 ? -1.597 -0.809 27.234 1 31.77 149 LEU B CA 1
ATOM 2458 C C . LEU B 1 149 ? -2.193 0.542 27.625 1 31.77 149 LEU B C 1
ATOM 2460 O O . LEU B 1 149 ? -2.604 0.741 28.766 1 31.77 149 LEU B O 1
ATOM 2464 N N . TRP B 1 150 ? -2.008 1.635 26.891 1 29.7 150 TRP B N 1
ATOM 2465 C CA . TRP B 1 150 ? -2.492 2.828 27.578 1 29.7 150 TRP B CA 1
ATOM 2466 C C . TRP B 1 150 ? -4.016 2.85 27.625 1 29.7 150 TRP B C 1
ATOM 2468 O O . TRP B 1 150 ? -4.605 3.445 28.531 1 29.7 150 TRP B O 1
ATOM 2478 N N . GLY B 1 151 ? -4.809 2.531 26.562 1 31.5 151 GLY B N 1
ATOM 2479 C CA . GLY B 1 151 ? -6.176 2.844 26.953 1 31.5 151 GLY B CA 1
ATOM 2480 C C . GLY B 1 151 ? -6.684 1.982 28.094 1 31.5 151 GLY B C 1
ATOM 2481 O O . GLY B 1 151 ? -7.715 2.291 28.688 1 31.5 151 GLY B O 1
ATOM 2482 N N . PHE B 1 152 ? -6.441 0.765 28.328 1 30.36 152 PHE B N 1
ATOM 2483 C CA . PHE B 1 152 ? -7.277 0.19 29.375 1 30.36 152 PHE B CA 1
ATOM 2484 C C . PHE B 1 152 ? -6.859 0.707 30.75 1 30.36 152 PHE B C 1
ATOM 2486 O O . PHE B 1 152 ? -7.625 0.615 31.703 1 30.36 152 PHE B O 1
ATOM 2493 N N . HIS B 1 153 ? -5.641 0.992 31.062 1 30.05 153 HIS B N 1
ATOM 2494 C CA . HIS B 1 153 ? -5.617 1.136 32.531 1 30.05 153 HIS B CA 1
ATOM 2495 C C . HIS B 1 153 ? -6.207 2.475 32.938 1 30.05 153 HIS B C 1
ATOM 2497 O O . HIS B 1 153 ? -6.082 2.867 34.125 1 30.05 153 HIS B O 1
ATOM 2503 N N . CYS B 1 154 ? -6.867 3.299 32.125 1 25.14 154 CYS B N 1
ATOM 2504 C CA . CYS B 1 154 ? -7.48 4.348 32.938 1 25.14 154 CYS B CA 1
ATOM 2505 C C . CYS B 1 154 ? -8.68 3.807 33.688 1 25.14 154 CYS B C 1
ATOM 2507 O O . CYS B 1 154 ? -9.633 4.543 33.969 1 25.14 154 CYS B O 1
ATOM 2509 N N . SER B 1 155 ? -8.828 2.549 34.062 1 20.64 155 SER B N 1
ATOM 2510 C CA . SER B 1 155 ? -9.641 2.557 35.281 1 20.64 155 SER B CA 1
ATOM 2511 C C . SER B 1 155 ? -8.891 3.211 36.438 1 20.64 155 SER B C 1
ATOM 2513 O O . SER B 1 155 ? -7.664 3.139 36.531 1 20.64 155 SER B O 1
#

InterPro domains:
  IPR001584 Integrase, catalytic core [PF00665] (12-87)
  IPR001584 Integrase, catalytic core [PS50994] (41-93)
  IPR012337 Ribonuclease H-like superfamily [SSF53098] (2-132)
  IPR036397 Ribonuclease H superfamily [G3DSA:3.30.420.10] (1-149)

Sequence (310 aa):
MPWPRLHVDCAGPLKGSYYLVVVNSFSKWPEVHKCKKTVSLLHEFFARYGIPETIESDNGTQFTSDEFRKFCKMLVIEHVTTPPYHSRSNGQAFYDTFKRVIKKANNEDMNDLALQQFLSVYRVTPNANTPSGMSNAELLFARNRAILLWGFHCSMPWPRLHVDCAGPLKGSYYLVVVNSFSKWPEVHKCKKTVSLLHEFFARYGIPETIESDNGTQFTSDEFRKFCKMLVIEHVTTPPYHSRSNGQAFYDTFKRVIKKANNEDMNDLALQQFLSVYRVTPNANTPSGMSNAELLFARNRAILLWGFHCS

Secondary structure (DSSP, 8-state):
---SEEEEEEEEEETTEEEEEEEETTT--EEEEE-S-HHHHHHHHHHHH---SEEEE-S-HHHHSHHHHHHHHHTTPEEEE--TTS--HHHHHHHHHHHHHHHH--SHHHHHHHHHHHHHHHHHSB-TTSGGG-BHHHHHB---HHHHHHHHT--/---SEEEEEEEEEETTEEEEEEEETTT--EEEEE-S-HHHHHHHHHHHH---SEEEE-S-HHHHSHHHHHHHHHTTPEEEE--TTS--HHHHHHHHHHHHHHHH--SHHHHHHHHHHHHHHHHHSB-TTSGGG-BHHHHHB---HHHHHHHHTT-

Foldseek 3Di:
DLAAEKEWEWDDDQVNWIKIWIAGQALRQIDIDTDDQPLVVVVVVCVPQNDYQEYEYAPDCSCVDPVNVVSCVVSNHHYHHDHPPPPPVSNNVVVVVLSVQQNPQDDDVSNVVSSVVVSVCQQQAFDPSHPVRGGSCPSRDDPPVVPVVPPPVPD/DLAAEKEWEWDDPQVNWIKIWIAGQALRQIDIDTDDQPLVVVVVVCVVQNDYQEYEYAPDCSCVDPVNVVSCVVSNHHYHHDHPPPPPVSNNVVVVVLSVQQNVQDDDVSNVVSSVVVSVDQQQAFDPSHVVRGGSCPSRDDPPVVVVVPPPPPD

Nearest PDB structures (foldseek):
  2x74-assembly2_A  TM=8.142E-01  e=3.933E-10  Human spumaretrovirus
  1qs4-assembly1_B  TM=7.803E-01  e=1.757E-09  Human immunodeficiency virus 1
  1c0m-assembly1_A  TM=7.646E-01  e=3.277E-09  Rous sarcoma virus
  4fw1-assembly1_B  TM=7.605E-01  e=4.764E-09  Rous sarcoma virus - Prague C
  4fw2-assembly1_B  TM=7.539E-01  e=1.071E-08  Rous sarcoma virus - Prague C

Radius of gyration: 19.7 Å; Cα contacts (8 Å, |Δi|>4): 474; chains: 2; bounding box: 48×54×56 Å

=== Feature glossary ===
Key to the feature types in this record:

Secondary structure (8-state, DSSP). Secondary structure is the local, repeating backbone conformation. DSSP classifies it into eight states by reading the hydrogen-bond network: three helix types (H, G, I), two β types (E, B), two non-regular types (T, S), and unstructured coil (-).

Backbone torsions (φ/ψ). Backbone dihedral angles. Every residue except chain termini has a φ (preceding-C → N → Cα → C) and a ψ (N → Cα → C → next-N). They are reported in degrees following the IUPAC sign convention. Secondary structure is essentially a statement about which (φ, ψ) 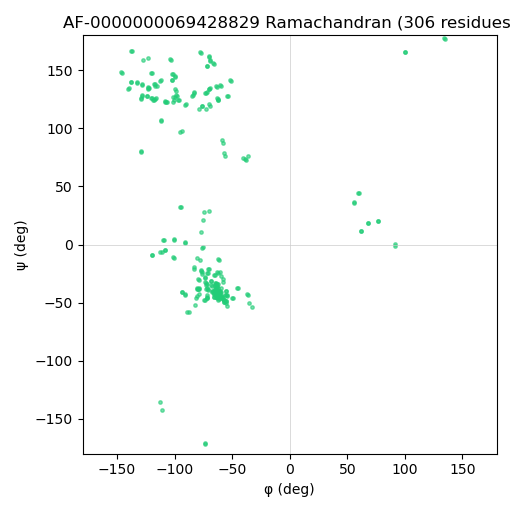basin each residue occupies.

Predicted aligned error. Predicted Aligned Error (PAE) is an AlphaFold confidence matrix: entry (i, j) is the expected error in the position of residue j, in ångströms, when the prediction is superimposed on the true structure at residue i. Low PAE within a block of residues means that block is internally rigid and well-predicted; high PAE between two blocks means their relative placement is uncertain even if each block individually is confident.

B-factor. B-factor (Debye–Waller factor) reflects atomic displacement in the crystal lattice. It is an experimental observable (units Å²), not a prediction; low values mean the atom is pinned down, high values mean it moves or is heterogeneous across the crystal.

Secondary structure (3-state, P-SEA). Three-state secondary structure (P-SEA) collapses the eight DSSP classes into helix (a), strand (b), and coil (c). P-SEA assigns these from Cα geometry alone — distances and angles — without requiring backbone oxygens, so it works on any Cα trace.

Sequence. Primary structure: the covalent order of the twenty standard amino acids along the backbone. Two proteins with the same sequence will (almost always) fold to the same structure; two with 30% identity often share a fold but not the details.

pLDDT. pLDDT is the predicted lDDT-Cα score: AlphaFold's confidence that the local environment of each residue (all inter-atomic distances within 15 Å) is correctly placed. It is a per-residue number between 0 and 100, with higher meaning more reliable.

InterPro / GO / CATH / organism. Functional annotations link the protein to curated databases. InterPro entries identify conserved domains and families by matching the sequence against member-database signatures (Pfam, PROSITE, CDD, …). Gene Ontology (GO) terms describe molecular function, biological process, and cellular component in a controlled vocabulary. CATH places the structure in a hierarchical fold classification (Class/Architecture/Topology/Homologous-superfamily). The organism is the source species.

Contact-map, Ramachandran, and PAE plots. Three diagnostic plots accompany the record. The Cα contact map visualizes the tertiary structure as a 2D adjacency matrix (8 Å cutoff, sequence-local contacts suppressed). The Ramachandran plot shows the distribution of backbone (φ, ψ) torsions, with points in the α and β basins reflecting secondary structure content. The PAE plot shows AlphaFold's inter-residue confidence as a color matrix.

mmCIF coordinates. The mmCIF table is the protein's shape written out atom by atom. For each backbone N, Cα, C, and carbonyl O, it records an (x, y, z) coordinate triple in Å plus the residue type, chain letter, and residue number.

Radius of gyration, Cα contacts, bounding box. Three whole-structure scalars: the radius of gyration (RMS distance of Cα from centroid, in Å), the count of Cα–Cα contacts (pairs closer than 8 Å and separated by more than four residues in sequence — i.e. tertiary, not local, contacts), and the bounding-box dimensions. Together they distinguish compact globular folds from extended fibres or disordered chains.

Foldseek 3Di. The Foldseek 3Di string encodes local tertiary geometry as a 20-letter alphabet — one character per residue — derived from the relative positions of nearby Cα atoms. Unlike the amino-acid sequence, 3Di is a direct function of the 3D structure, so two proteins with the same fold have similar 3Di strings even at low sequence identity.

Rendered structure images. Six rendered views show the 3D structure from the faces of a cube — i.e. along ±x, ±y, ±z. Rendering representation is drawn randomly per protein from cartoon (secondary-structure ribbons), sticks (backbone bonds), or molecular surface; coloring is either N→C rainbow (blue at the N-terminus through red at the C-terminus) or one color per chain.

Nearest PDB structures. The Foldseek neighbor list gives the closest experimentally determined structures in the PDB, ranked by structural alignment. TM-score near 1 means near-identical fold; near 0.3 means only rough topology match. This is how one finds what a novel AlphaFold prediction most resembles in the solved-structure universe.

Solvent-accessible surface area. SASA measures how much of the protein is reachable by solvent. It is computed by rolling a water-sized probe over the atomic surface and summing the exposed area (Å²). Per-residue SASA distinguishes core (buried, low SASA) from surface (exposed, high SASA) residues; total SASA is a whole-molecule size measure.